Protein AF-0000000080580839 (afdb_homodimer)

pLDDT: mean 80.83, std 25.52, range [24.75, 98.94]

Nearest PDB structures (foldseek):
  3uiw-assembly1_A  TM=9.219E-01  e=1.047E-11  Danio rerio
  2e7p-assembly5_D  TM=9.524E-01  e=1.414E-10  Populus tremula x Populus tremuloides
  3h8q-assembly2_B  TM=9.096E-01  e=5.703E-11  Homo sapiens
  2fls-assembly1_A  TM=9.792E-01  e=3.301E-10  Homo sapiens
  2ht9-assembly1_B  TM=9.799E-01  e=4.205E-10  Homo sapiens

Organism: Ricinus communis (NCBI:txid3988)

Solvent-accessible surface area (backbone atoms only — not comparable to full-atom values): 16690 Å² total; per-residue (Å²): 132,88,71,78,80,76,81,81,80,76,80,75,77,75,74,76,75,74,77,74,75,72,73,74,73,71,74,74,71,78,68,75,79,50,65,69,60,27,37,49,49,52,53,48,52,35,69,71,34,60,34,30,33,41,30,38,88,81,38,68,52,26,51,51,42,54,47,56,35,51,75,68,73,46,82,62,49,70,43,51,29,78,79,40,95,55,19,68,48,37,45,53,34,46,20,71,72,72,72,48,79,69,67,20,39,32,29,48,71,62,39,77,63,35,39,30,69,44,44,51,51,31,49,75,72,43,52,43,35,54,75,70,68,62,61,61,69,74,81,103,139,77,90,71,82,74,87,80,78,83,79,78,81,77,78,76,78,76,78,76,77,75,74,76,74,71,74,70,72,77,70,75,80,51,65,68,60,27,37,49,48,52,52,48,51,35,69,71,35,60,34,30,32,40,31,40,88,81,40,66,51,26,52,53,41,52,46,54,36,51,75,67,74,46,84,63,48,71,44,47,31,77,79,40,94,58,20,67,52,36,46,53,32,46,20,69,72,72,73,48,79,68,67,20,41,31,30,48,71,62,40,78,63,35,37,31,70,45,44,50,50,30,51,74,73,42,51,43,36,52,75,70,68,63,61,63,68,72,81,104

InterPro domains:
  IPR002109 Glutaredoxin [PF00462] (51-113)
  IPR011767 Glutaredoxin active site [PS00195] (53-68)
  IPR011899 Glutaredoxin, eukaryotic/virial [TIGR02180] (51-131)
  IPR014025 Glutaredoxin subgroup [PR00160] (51-69)
  IPR014025 Glutaredoxin subgroup [PR00160] (96-109)
  IPR014025 Glutaredoxin subgroup [PR00160] (110-123)
  IPR036249 Thioredoxin-like superfamily [SSF52833] (41-133)

Foldseek 3Di:
DDDPDDDDPDPPPPPPPPPPPPPPPPPPPPPPPLAPVLLVVLQCLQQVWQKEKEAAPPDVLQVLLCVLCVVVVHDYHYDHLVPDPCSVSNLVSVCVVPVDSDDTWMHGNSHTQGTSVSSVVCSVVCVVCVSVVNPPPVVD/DDDDDDDDDDDPPPPPPPPPPPPPPPPPPPPPPLAPVLLVVLQCLLQVWQKEKEAAPPDVLQVLLCVLCVVVVHDYHYDHLVPDPCSVNNLVSVCVVPVDSDDTWMHGNSDTQGTSVSSVVCSVVCVVCVSVVNPPPVVD

Radius of gyration: 36.59 Å; Cα contacts (8 Å, |Δi|>4): 317; chains: 2; bounding box: 131×63×87 Å

Sequence (280 aa):
MYSMAMGRIRASSILVAAATITVIATSLSWASAATGSDSAFVKKTISSHKIVIFSKSYCPYCKRAKAVFKQLNQIPHVVELDERDDGQNIQDALSKIVGRRTVPQVFIDGKHIGGSDDTVEAYESGELADLLGIAGKDDLMYSMAMGRIRASSILVAAATITVIATSLSWASAATGSDSAFVKKTISSHKIVIFSKSYCPYCKRAKAVFKQLNQIPHVVELDERDDGQNIQDALSKIVGRRTVPQVFIDGKHIGGSDDTVEAYESGELADLLGIAGKDDL

Secondary structure (DSSP, 8-state):
----------------------------------HHHHHHHHHHHHHH-SEEEEE-TT-HHHHHHHHHHHHTT---EEEEGGGSTTHHHHHHHHHHHHS---S-EEEETTEEEESHHHHHHHHHHTHHHHHHT-SGGGT-/----------------------------------HHHHHHHHHHHHHH-SEEEEE-TT-HHHHHHHHHHHHTT---EEEEGGGSTTHHHHHHHHHHHHS---S-EEEETTEEEESHHHHHHHHHHTHHHHHHT-SGGGT-

Structure (mmCIF, N/CA/C/O backbone):
data_AF-0000000080580839-model_v1
#
loop_
_entity.id
_entity.type
_entity.pdbx_description
1 polymer 'Glutaredoxin-1, grx1, putative'
#
loop_
_atom_site.group_PDB
_atom_site.id
_atom_site.type_symbol
_atom_site.label_atom_id
_atom_site.label_alt_id
_atom_site.label_comp_id
_atom_site.label_asym_id
_atom_site.label_entity_id
_atom_site.label_seq_id
_atom_site.pdbx_PDB_ins_code
_atom_site.Cartn_x
_atom_site.Cartn_y
_atom_site.Cartn_z
_atom_site.occupancy
_atom_site.B_iso_or_equiv
_atom_site.auth_seq_id
_atom_site.auth_comp_id
_atom_site.auth_asym_id
_atom_site.auth_atom_id
_atom_site.pdbx_PDB_model_num
ATOM 1 N N . MET A 1 1 ? 103.875 -8.5 25.719 1 26.48 1 MET A N 1
ATOM 2 C CA . MET A 1 1 ? 102.562 -8.984 25.484 1 26.48 1 MET A CA 1
ATOM 3 C C . MET A 1 1 ? 101.688 -7.883 24.906 1 26.48 1 MET A C 1
ATOM 5 O O . MET A 1 1 ? 102.062 -6.715 24.875 1 26.48 1 MET A O 1
ATOM 9 N N . TYR A 1 2 ? 100.438 -7.828 25.438 1 24.75 2 TYR A N 1
ATOM 10 C CA . TYR A 1 2 ? 99.188 -7.68 24.703 1 24.75 2 TYR A CA 1
ATOM 11 C C . TYR A 1 2 ? 99.062 -6.281 24.109 1 24.75 2 TYR A C 1
ATOM 13 O O . TYR A 1 2 ? 99.812 -5.367 24.516 1 24.75 2 TYR A O 1
ATOM 21 N N . SER A 1 3 ? 97.938 -5.777 24.06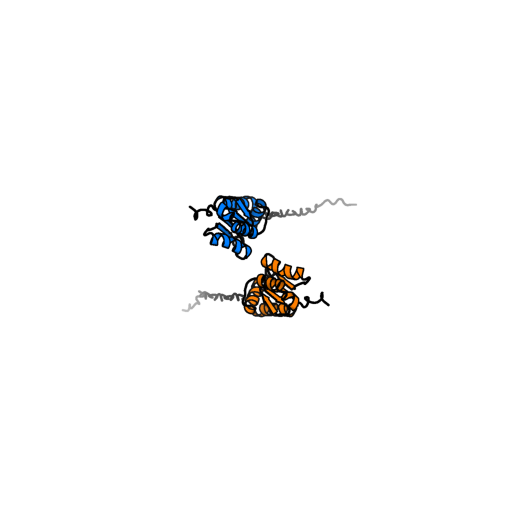2 1 30.27 3 SER A N 1
ATOM 22 C CA . SER A 1 3 ? 96.625 -5.812 23.453 1 30.27 3 SER A CA 1
ATOM 23 C C . SER A 1 3 ? 96.062 -4.414 23.328 1 30.27 3 SER A C 1
ATOM 25 O O . SER A 1 3 ? 94.875 -4.258 22.969 1 30.27 3 SER A O 1
ATOM 27 N N . MET A 1 4 ? 96.75 -3.34 23.75 1 27.97 4 MET A N 1
ATOM 28 C CA . MET A 1 4 ? 95.75 -2.307 24.062 1 27.97 4 MET A CA 1
ATOM 29 C C . MET A 1 4 ? 95.25 -1.629 22.797 1 27.97 4 MET A C 1
ATOM 31 O O . MET A 1 4 ? 94.75 -0.497 22.859 1 27.97 4 MET A O 1
ATOM 35 N N . ALA A 1 5 ? 95.438 -2.383 21.578 1 36.19 5 ALA A N 1
ATOM 36 C CA . ALA A 1 5 ? 95.25 -1.442 20.469 1 36.19 5 ALA A CA 1
ATOM 37 C C . ALA A 1 5 ? 93.875 -0.821 20.484 1 36.19 5 ALA A C 1
ATOM 39 O O . ALA A 1 5 ? 92.875 -1.49 20.812 1 36.19 5 ALA A O 1
ATOM 40 N N . MET A 1 6 ? 93.75 0.509 20.359 1 31 6 MET A N 1
ATOM 41 C CA . MET A 1 6 ? 92.812 1.596 20.578 1 31 6 MET A CA 1
ATOM 42 C C . MET A 1 6 ? 91.562 1.398 19.734 1 31 6 MET A C 1
ATOM 44 O O . MET A 1 6 ? 90.438 1.567 20.219 1 31 6 MET A O 1
ATOM 48 N N . GLY A 1 7 ? 91.688 1.146 18.312 1 27.67 7 GLY A N 1
ATOM 49 C CA . GLY A 1 7 ? 91.25 2.332 17.594 1 27.67 7 GLY A CA 1
ATOM 50 C C . GLY A 1 7 ? 89.75 2.482 17.578 1 27.67 7 GLY A C 1
ATOM 51 O O . GLY A 1 7 ? 89.188 3.416 18.188 1 27.67 7 GLY A O 1
ATOM 52 N N . ARG A 1 8 ? 89.125 2.471 16.266 1 35.88 8 ARG A N 1
ATOM 53 C CA . ARG A 1 8 ? 88.25 3.332 15.523 1 35.88 8 ARG A CA 1
ATOM 54 C C . ARG A 1 8 ? 86.812 2.906 15.742 1 35.88 8 ARG A C 1
ATOM 56 O O . ARG A 1 8 ? 86.438 1.747 15.516 1 35.88 8 ARG A O 1
ATOM 63 N N . ILE A 1 9 ? 86.188 3.42 16.781 1 32.62 9 ILE A N 1
ATOM 64 C CA . ILE A 1 9 ? 84.75 3.305 17.078 1 32.62 9 ILE A CA 1
ATOM 65 C C . ILE A 1 9 ? 83.938 3.465 15.805 1 32.62 9 ILE A C 1
ATOM 67 O O . ILE A 1 9 ? 84.188 4.383 15.016 1 32.62 9 ILE A O 1
ATOM 71 N N . ARG A 1 10 ? 83.375 2.271 15.312 1 35.41 10 ARG A N 1
ATOM 72 C CA . ARG A 1 10 ? 82.312 2.049 14.328 1 35.41 10 ARG A CA 1
ATOM 73 C C . ARG A 1 10 ? 81.125 2.973 14.586 1 35.41 10 ARG A C 1
ATOM 75 O O . ARG A 1 10 ? 80.625 3.031 15.703 1 35.41 10 ARG A O 1
ATOM 82 N N . ALA A 1 11 ? 81.062 4.102 13.797 1 38.25 11 ALA A N 1
ATOM 83 C CA . ALA A 1 11 ? 80 5.031 13.641 1 38.25 11 ALA A CA 1
ATOM 84 C C . ALA A 1 11 ? 78.625 4.281 13.484 1 38.25 11 ALA A C 1
ATOM 86 O O . ALA A 1 11 ? 78.562 3.379 12.648 1 38.25 11 ALA A O 1
ATOM 87 N N . SER A 1 12 ? 78.062 3.883 14.734 1 38.84 12 SER A N 1
ATOM 88 C CA . SER A 1 12 ? 76.688 3.391 14.852 1 38.84 12 SER A CA 1
ATOM 89 C C . SER A 1 12 ? 75.75 4.176 13.961 1 38.84 12 SER A C 1
ATOM 91 O O . SER A 1 12 ? 75.75 5.41 13.945 1 38.84 12 SER A O 1
ATOM 93 N N . SER A 1 13 ? 75.438 3.641 12.688 1 39.31 13 SER A N 1
ATOM 94 C CA . SER A 1 13 ? 74.438 4.07 11.758 1 39.31 13 SER A CA 1
ATOM 95 C C . SER A 1 13 ? 73.125 4.355 12.492 1 39.31 13 SER A C 1
ATOM 97 O O . SER A 1 13 ? 72.562 3.484 13.172 1 39.31 13 SER A O 1
ATOM 99 N N . ILE A 1 14 ? 73 5.578 13.102 1 44.06 14 ILE A N 1
ATOM 100 C CA . ILE A 1 14 ? 71.75 6.082 13.633 1 44.06 14 ILE A CA 1
ATOM 101 C C . ILE A 1 14 ? 70.625 5.961 12.578 1 44.06 14 ILE A C 1
ATOM 103 O O . ILE A 1 14 ? 70.75 6.539 11.5 1 44.06 14 ILE A O 1
ATOM 107 N N . LEU A 1 15 ? 70.188 4.723 12.297 1 39.06 15 LEU A N 1
ATOM 108 C CA . LEU A 1 15 ? 69 4.562 11.43 1 39.06 15 LEU A CA 1
ATOM 109 C C . LEU A 1 15 ? 67.875 5.469 11.875 1 39.06 15 LEU A C 1
ATOM 111 O O . LEU A 1 15 ? 67.5 5.43 13.039 1 39.06 15 LEU A O 1
ATOM 115 N N . VAL A 1 16 ? 67.812 6.73 11.344 1 38.94 16 VAL A N 1
ATOM 116 C CA . VAL A 1 16 ? 66.75 7.707 11.406 1 38.94 16 VAL A CA 1
ATOM 117 C C . VAL A 1 16 ? 65.438 7.027 11.094 1 38.94 16 VAL A C 1
ATOM 119 O O . VAL A 1 16 ? 65.188 6.539 9.977 1 38.94 16 VAL A O 1
ATOM 122 N N . ALA A 1 17 ? 64.938 6.195 12 1 40.72 17 ALA A N 1
ATOM 123 C CA . ALA A 1 17 ? 63.562 5.723 11.828 1 40.72 17 ALA A CA 1
ATOM 124 C C . ALA A 1 17 ? 62.594 6.883 11.523 1 40.72 17 ALA A C 1
ATOM 126 O O . ALA A 1 17 ? 62.562 7.859 12.273 1 40.72 17 ALA A O 1
ATOM 127 N N . ALA A 1 18 ? 62.469 7.27 10.203 1 39.66 18 ALA A N 1
ATOM 128 C CA . ALA A 1 18 ? 61.469 8.219 9.734 1 39.66 18 ALA A CA 1
ATOM 129 C C . ALA A 1 18 ? 60.094 7.895 10.328 1 39.66 18 ALA A C 1
ATOM 131 O O . ALA A 1 18 ? 59.594 6.766 10.211 1 39.66 18 ALA A O 1
ATOM 132 N N . ALA A 1 19 ? 59.781 8.469 11.445 1 44.31 19 ALA A N 1
ATOM 133 C CA . ALA A 1 19 ? 58.438 8.453 12.039 1 44.31 19 ALA A CA 1
ATOM 134 C C . ALA A 1 19 ? 57.375 8.781 10.992 1 44.31 19 ALA A C 1
ATOM 136 O O . ALA A 1 19 ? 57.375 9.867 10.406 1 44.31 19 ALA A O 1
ATOM 137 N N . THR A 1 20 ? 57.062 7.805 10.047 1 48.06 20 THR A N 1
ATOM 138 C CA . THR A 1 20 ? 55.906 8.008 9.195 1 48.06 20 THR A CA 1
ATOM 139 C C . THR A 1 20 ? 54.719 8.453 10.023 1 48.06 20 THR A C 1
ATOM 141 O O . THR A 1 20 ? 54.344 7.797 11 1 48.06 20 THR A O 1
ATOM 144 N N . ILE A 1 21 ? 54.5 9.75 10.242 1 46.59 21 ILE A N 1
ATOM 145 C CA . ILE A 1 21 ? 53.281 10.312 10.773 1 46.59 21 ILE A CA 1
ATOM 146 C C . ILE A 1 21 ? 52.094 9.812 9.961 1 46.59 21 ILE A C 1
ATOM 148 O O . ILE A 1 21 ? 51.969 10.086 8.766 1 46.59 21 ILE A O 1
ATOM 152 N N . THR A 1 22 ? 51.719 8.531 10.102 1 48.97 22 THR A N 1
ATOM 153 C CA . THR A 1 22 ? 50.438 8.102 9.547 1 48.97 22 THR A CA 1
ATOM 154 C C . THR A 1 22 ? 49.344 9.094 9.906 1 48.97 22 THR A C 1
ATOM 156 O O . THR A 1 22 ? 49.062 9.328 11.086 1 48.97 22 THR A O 1
ATOM 159 N N . VAL A 1 23 ? 49.188 10.234 9.164 1 49.47 23 VAL A N 1
ATOM 160 C CA . VAL A 1 23 ? 48 11.062 9.242 1 49.47 23 VAL A CA 1
ATOM 161 C C . VAL A 1 23 ? 46.75 10.172 9.219 1 49.47 23 VAL A C 1
ATOM 163 O O . VAL A 1 23 ? 46.531 9.43 8.266 1 49.47 23 VAL A O 1
ATOM 166 N N . ILE A 1 24 ? 46.438 9.586 10.359 1 51.66 24 ILE A N 1
ATOM 167 C CA . ILE A 1 24 ? 45.094 9.016 10.492 1 51.66 24 ILE A CA 1
ATOM 168 C C . ILE A 1 24 ? 44.062 10 9.969 1 51.66 24 ILE A C 1
ATOM 170 O O . ILE A 1 24 ? 43.875 11.07 10.539 1 51.66 24 ILE A O 1
ATOM 174 N N . ALA A 1 25 ? 44 10.211 8.617 1 46.66 25 ALA A N 1
ATOM 175 C CA . ALA A 1 25 ? 42.812 10.891 8.102 1 46.66 25 ALA A CA 1
ATOM 176 C C . ALA A 1 25 ? 41.531 10.336 8.75 1 46.66 25 ALA A C 1
ATOM 178 O O . ALA A 1 25 ? 41.25 9.148 8.633 1 46.66 25 ALA A O 1
ATOM 179 N N . THR A 1 26 ? 41.188 10.789 9.992 1 50.94 26 THR A N 1
ATOM 180 C CA . THR A 1 26 ? 39.844 10.609 10.516 1 50.94 26 THR A CA 1
ATOM 181 C C . THR A 1 26 ? 38.812 10.82 9.422 1 50.94 26 THR A C 1
ATOM 183 O O . THR A 1 26 ? 38.812 11.859 8.758 1 50.94 26 THR A O 1
ATOM 186 N N . SER A 1 27 ? 38.625 9.867 8.594 1 48.19 27 SER A N 1
ATOM 187 C CA . SER A 1 27 ? 37.375 9.93 7.824 1 48.19 27 SER A CA 1
ATOM 188 C C . SER A 1 27 ? 36.219 10.406 8.688 1 48.19 27 SER A C 1
ATOM 190 O O . SER A 1 27 ? 35.812 9.719 9.633 1 48.19 27 SER A O 1
ATOM 192 N N . LEU A 1 28 ? 36.156 11.695 8.961 1 48.12 28 LEU A N 1
ATOM 193 C CA . LEU A 1 28 ? 34.906 12.242 9.477 1 48.12 28 LEU A CA 1
ATOM 194 C C . LEU A 1 28 ? 33.719 11.703 8.688 1 48.12 28 LEU A C 1
ATOM 196 O O . LEU A 1 28 ? 33.625 11.93 7.484 1 48.12 28 LEU A O 1
ATOM 200 N N . SER A 1 29 ? 33.281 10.539 8.961 1 46.5 29 SER A N 1
ATOM 201 C CA . SER A 1 29 ? 31.953 10.18 8.516 1 46.5 29 SER A CA 1
ATOM 202 C C . SER A 1 29 ? 30.969 11.312 8.766 1 46.5 29 SER A C 1
ATOM 204 O O . SER A 1 29 ? 30.766 11.727 9.914 1 46.5 29 SER A O 1
ATOM 206 N N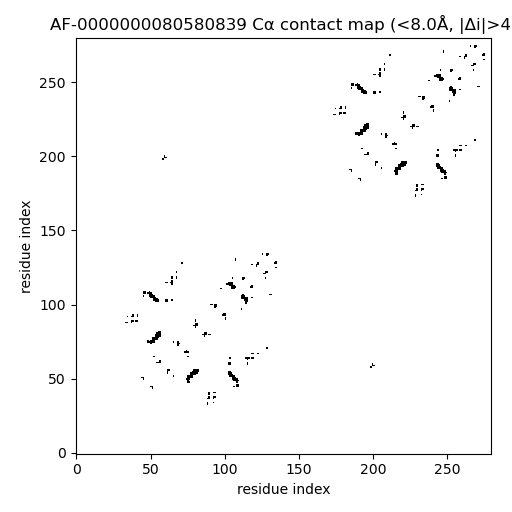 . TRP A 1 30 ? 30.781 12.297 7.883 1 46.34 30 TRP A N 1
ATOM 207 C CA . TRP A 1 30 ? 29.625 13.172 7.906 1 46.34 30 TRP A CA 1
ATOM 208 C C . TRP A 1 30 ? 28.359 12.383 8.227 1 46.34 30 TRP A C 1
ATOM 210 O O . TRP A 1 30 ? 27.844 11.641 7.387 1 46.34 30 TRP A O 1
ATOM 220 N N . ALA A 1 31 ? 28.281 11.82 9.352 1 41.16 31 ALA A N 1
ATOM 221 C CA . ALA A 1 31 ? 26.922 11.453 9.742 1 41.16 31 ALA A CA 1
ATOM 222 C C . ALA A 1 31 ? 25.953 12.609 9.523 1 41.16 31 ALA A C 1
ATOM 224 O O . ALA A 1 31 ? 26.172 13.719 10.016 1 41.16 31 ALA A O 1
ATOM 225 N N . SER A 1 32 ? 25.328 12.812 8.336 1 43.59 32 SER A N 1
ATOM 226 C CA . SER A 1 32 ? 24.266 13.773 8.039 1 43.59 32 SER A CA 1
ATOM 227 C C . SER A 1 32 ? 23.406 14.031 9.266 1 43.59 32 SER A C 1
ATOM 229 O O . SER A 1 32 ? 22.828 13.094 9.836 1 43.59 32 SER A O 1
ATOM 231 N N . ALA A 1 33 ? 23.719 14.859 10.094 1 42.94 33 ALA A N 1
ATOM 232 C CA . ALA A 1 33 ? 22.844 15.453 11.094 1 42.94 33 ALA A CA 1
ATOM 233 C C . ALA A 1 33 ? 21.453 15.727 10.516 1 42.94 33 ALA A C 1
ATOM 235 O O . ALA A 1 33 ? 21.25 16.734 9.836 1 42.94 33 ALA A O 1
ATOM 236 N N . ALA A 1 34 ? 20.797 14.875 9.797 1 48.69 34 ALA A N 1
ATOM 237 C CA . ALA A 1 34 ? 19.422 14.891 9.328 1 48.69 34 ALA A CA 1
ATOM 238 C C . ALA A 1 34 ? 18.484 15.391 10.414 1 48.69 34 ALA A C 1
ATOM 240 O O . ALA A 1 34 ? 17.281 15.555 10.18 1 48.69 34 ALA A O 1
ATOM 241 N N . THR A 1 35 ? 18.75 15.32 11.789 1 61.16 35 THR A N 1
ATOM 242 C CA . THR A 1 35 ? 17.797 15.148 12.883 1 61.16 35 THR A CA 1
ATOM 243 C C . THR A 1 35 ? 17 16.422 13.109 1 61.16 35 THR A C 1
ATOM 245 O O . THR A 1 35 ? 15.773 16.391 13.203 1 61.16 35 THR A O 1
ATOM 248 N N . GLY A 1 36 ? 17.641 17.516 13.266 1 67.38 36 GLY A N 1
ATOM 249 C CA . GLY A 1 36 ? 16.922 18.719 13.625 1 67.38 36 GLY A CA 1
ATOM 250 C C . GLY A 1 36 ? 16.219 19.375 12.445 1 67.38 36 GLY A C 1
ATOM 251 O O . GLY A 1 36 ? 15.086 19.828 12.578 1 67.38 36 GLY A O 1
ATOM 252 N N . SER A 1 37 ? 16.719 19.234 11.258 1 89.25 37 SER A N 1
ATOM 253 C CA . SER A 1 37 ? 16.188 19.891 10.07 1 89.25 37 SER A CA 1
ATOM 254 C C . SER A 1 37 ? 14.969 19.141 9.531 1 89.25 37 SER A C 1
ATOM 256 O O . SER A 1 37 ? 14 19.766 9.078 1 89.25 37 SER A O 1
ATOM 258 N N . ASP A 1 38 ? 14.93 17.859 9.68 1 94.25 38 ASP A N 1
ATOM 259 C CA . ASP A 1 38 ? 13.797 17.094 9.18 1 94.25 38 ASP A CA 1
ATOM 260 C C . ASP A 1 38 ? 12.562 17.297 10.062 1 94.25 38 ASP A C 1
ATOM 262 O O . ASP A 1 38 ? 11.453 17.453 9.555 1 94.25 38 ASP A O 1
ATOM 266 N N . SER A 1 39 ? 12.906 17.312 11.344 1 96.06 39 SER A N 1
ATOM 267 C CA . SER A 1 39 ? 11.812 17.594 12.266 1 96.06 39 SER A CA 1
ATOM 268 C C . SER A 1 39 ? 11.242 18.984 12.047 1 96.06 39 SER A C 1
ATOM 270 O O . SER A 1 39 ? 10.023 19.188 12.086 1 96.06 39 SER A O 1
ATOM 272 N N . ALA A 1 40 ? 12.102 19.938 11.828 1 96.94 40 ALA A N 1
ATOM 273 C CA . ALA A 1 40 ? 11.656 21.312 11.539 1 96.94 40 ALA A CA 1
ATOM 274 C C . ALA A 1 40 ? 10.82 21.359 10.266 1 96.94 40 ALA A C 1
ATOM 276 O O . ALA A 1 40 ? 9.805 22.047 10.211 1 96.94 40 ALA A O 1
ATOM 277 N N . PHE A 1 41 ? 11.289 20.594 9.25 1 98.25 41 PHE A N 1
ATOM 278 C CA . PHE A 1 41 ? 10.523 20.531 8.008 1 98.25 41 PHE A CA 1
ATOM 279 C C . PHE A 1 41 ? 9.125 19.984 8.258 1 98.25 41 PHE A C 1
ATOM 281 O O . PHE A 1 41 ? 8.133 20.562 7.793 1 98.25 41 PHE A O 1
ATOM 288 N N . VAL A 1 42 ? 9.008 18.906 8.984 1 98.56 42 VAL A N 1
ATOM 289 C CA . VAL A 1 42 ? 7.719 18.281 9.266 1 98.56 42 VAL A CA 1
ATOM 290 C C . VAL A 1 42 ? 6.809 19.266 9.992 1 98.56 42 VAL A C 1
ATOM 292 O O . VAL A 1 42 ? 5.672 19.5 9.578 1 98.56 42 VAL A O 1
ATOM 295 N N . LYS A 1 43 ? 7.289 19.859 11.039 1 98.31 43 LYS A N 1
ATOM 296 C CA . LYS A 1 43 ? 6.5 20.781 11.844 1 98.31 43 LYS A CA 1
ATOM 297 C C . LYS A 1 43 ? 6.078 22 11.023 1 98.31 43 LYS A C 1
ATOM 299 O O . LYS A 1 43 ? 4.93 22.438 11.094 1 98.31 43 LYS A O 1
ATOM 304 N N . LYS A 1 44 ? 6.98 22.547 10.297 1 98.5 44 LYS A N 1
ATOM 305 C CA . LYS A 1 44 ? 6.672 23.688 9.445 1 98.5 44 LYS A CA 1
ATOM 306 C C . LYS A 1 44 ? 5.613 23.344 8.406 1 98.5 44 LYS A C 1
ATOM 308 O O . LYS A 1 44 ? 4.695 24.125 8.156 1 98.5 44 LYS A O 1
ATOM 313 N N . THR A 1 45 ? 5.793 22.172 7.762 1 98.69 45 THR A N 1
ATOM 314 C CA . THR A 1 45 ? 4.836 21.734 6.746 1 98.69 45 THR A CA 1
ATOM 315 C C . THR A 1 45 ? 3.436 21.625 7.336 1 98.69 45 THR A C 1
ATOM 317 O O . THR A 1 45 ? 2.465 22.109 6.75 1 98.69 45 THR A O 1
ATOM 320 N N . ILE A 1 46 ? 3.387 21.047 8.492 1 98.56 46 ILE A N 1
ATOM 321 C CA . ILE A 1 46 ? 2.107 20.828 9.156 1 98.56 46 ILE A CA 1
ATOM 322 C C . ILE A 1 46 ? 1.47 22.172 9.516 1 98.56 46 ILE A C 1
ATOM 324 O O . ILE A 1 46 ? 0.258 22.344 9.367 1 98.56 46 ILE A O 1
ATOM 328 N N . SER A 1 47 ? 2.256 23.094 9.891 1 98.25 47 SER A N 1
ATOM 329 C CA . SER A 1 47 ? 1.73 24.375 10.344 1 98.25 47 SER A CA 1
ATOM 330 C C . SER A 1 47 ? 1.448 25.297 9.164 1 98.25 47 SER A C 1
ATOM 332 O O . SER A 1 47 ? 0.658 26.234 9.281 1 98.25 47 SER A O 1
ATOM 334 N N . SER A 1 48 ? 1.998 25.031 8.078 1 98.56 48 SER A N 1
ATOM 335 C CA . SER A 1 48 ? 1.942 25.984 6.969 1 98.56 48 SER A CA 1
ATOM 336 C C . SER A 1 48 ? 0.787 25.656 6.027 1 98.56 48 SER A C 1
ATOM 338 O O . SER A 1 48 ? 0.464 26.453 5.141 1 98.56 48 SER A O 1
ATOM 340 N N . HIS A 1 49 ? 0.163 24.516 6.152 1 98.69 49 HIS A N 1
ATOM 341 C CA . HIS A 1 49 ? -0.9 24.109 5.242 1 98.69 49 HIS A CA 1
ATOM 342 C C . HIS A 1 49 ? -2.111 23.578 6.012 1 98.69 49 HIS A C 1
ATOM 344 O O . HIS A 1 49 ? -1.961 22.953 7.055 1 98.69 49 HIS A O 1
ATOM 350 N N . LYS A 1 50 ? -3.244 23.844 5.5 1 98.19 50 LYS A N 1
ATOM 351 C CA . LYS A 1 50 ? -4.492 23.422 6.133 1 98.19 50 LYS A CA 1
ATOM 352 C C . LYS A 1 50 ? -4.609 21.906 6.168 1 98.19 50 LYS A C 1
ATOM 354 O O . LYS A 1 50 ? -4.984 21.328 7.191 1 98.19 50 LYS A O 1
ATOM 359 N N . ILE A 1 51 ? -4.387 21.266 5.051 1 98.81 51 ILE A N 1
ATOM 360 C CA . ILE A 1 51 ? -4.406 19.812 4.93 1 98.81 51 ILE A CA 1
ATOM 361 C C . ILE A 1 51 ? -3.039 19.312 4.461 1 98.81 51 ILE A C 1
ATOM 363 O O . ILE A 1 51 ? -2.521 19.781 3.439 1 98.81 51 ILE A O 1
ATOM 367 N N . VAL A 1 52 ? -2.396 18.406 5.242 1 98.94 52 VAL A N 1
ATOM 368 C CA . VAL A 1 52 ? -1.113 17.828 4.867 1 98.94 52 VAL A CA 1
ATOM 369 C C . VAL A 1 52 ? -1.226 16.297 4.855 1 98.94 52 VAL A C 1
ATOM 371 O O . VAL A 1 52 ? -1.802 15.711 5.77 1 98.94 52 VAL A O 1
ATOM 374 N N . ILE A 1 53 ? -0.724 15.688 3.836 1 98.94 53 ILE A N 1
ATOM 375 C CA . ILE A 1 53 ? -0.611 14.234 3.777 1 98.94 53 ILE A CA 1
ATOM 376 C C . ILE A 1 53 ? 0.839 13.844 3.512 1 98.94 53 ILE A C 1
ATOM 378 O O . ILE A 1 53 ? 1.395 14.164 2.459 1 98.94 53 ILE A O 1
ATOM 382 N N . PHE A 1 54 ? 1.457 13.195 4.461 1 98.94 54 PHE A N 1
ATOM 383 C CA . PHE A 1 54 ? 2.691 12.477 4.16 1 98.94 54 PHE A CA 1
ATOM 384 C C . PHE A 1 54 ? 2.391 11.125 3.527 1 98.94 54 PHE A C 1
ATOM 386 O O . PHE A 1 54 ? 1.638 10.328 4.09 1 98.94 54 PHE A O 1
ATOM 393 N N . SER A 1 55 ? 2.99 10.922 2.422 1 98.75 55 SER A N 1
ATOM 394 C CA . SER A 1 55 ? 2.551 9.859 1.527 1 98.75 55 SER A CA 1
ATOM 395 C C . SER A 1 55 ? 3.736 9.195 0.834 1 98.75 55 SER A C 1
ATOM 397 O O . SER A 1 55 ? 4.887 9.555 1.082 1 98.75 55 SER A O 1
ATOM 399 N N . LYS A 1 56 ? 3.4 8.125 0.148 1 96.44 56 LYS A N 1
ATOM 400 C CA . LYS A 1 56 ? 4.242 7.547 -0.895 1 96.44 56 LYS A CA 1
ATOM 401 C C . LYS A 1 56 ? 3.447 7.324 -2.18 1 96.44 56 LYS A C 1
ATOM 403 O O . LYS A 1 56 ? 2.279 6.938 -2.135 1 96.44 56 LYS A O 1
ATOM 408 N N . SER A 1 57 ? 4.148 7.508 -3.281 1 95.25 57 SER A N 1
ATOM 409 C CA . SER A 1 57 ? 3.441 7.621 -4.551 1 95.25 57 SER A CA 1
ATOM 410 C C . SER A 1 57 ? 2.842 6.285 -4.973 1 95.25 57 SER A C 1
ATOM 412 O O . SER A 1 57 ? 1.833 6.246 -5.68 1 95.25 57 SER A O 1
ATOM 414 N N . TYR A 1 58 ? 3.373 5.277 -4.457 1 88.38 58 TYR A N 1
ATOM 415 C CA . TYR A 1 58 ? 2.982 3.967 -4.961 1 88.38 58 TYR A CA 1
ATOM 416 C C . TYR A 1 58 ? 1.958 3.312 -4.039 1 88.38 58 TYR A C 1
ATOM 418 O O . TYR A 1 58 ? 1.436 2.238 -4.344 1 88.38 58 TYR A O 1
ATOM 426 N N . CYS A 1 59 ? 1.681 3.836 -3.01 1 94.75 59 CYS A N 1
ATOM 427 C CA . CYS A 1 59 ? 0.986 3.143 -1.932 1 94.75 59 CYS A CA 1
ATOM 428 C C . CYS A 1 59 ? -0.525 3.266 -2.09 1 94.75 59 CYS A C 1
ATOM 430 O O . CYS A 1 59 ? -1.065 4.371 -2.084 1 94.75 59 CYS A O 1
ATOM 432 N N . PRO A 1 60 ? -1.209 2.16 -2.115 1 93.81 60 PRO A N 1
ATOM 433 C CA . PRO A 1 60 ? -2.656 2.219 -2.326 1 93.81 60 PRO A CA 1
ATOM 434 C C . PRO A 1 60 ? -3.4 2.852 -1.153 1 93.81 60 PRO A C 1
ATOM 436 O O . PRO A 1 60 ? -4.418 3.52 -1.352 1 93.81 60 PRO A O 1
ATOM 439 N N . TYR A 1 61 ? -2.934 2.652 -0.005 1 96.75 61 TYR A N 1
ATOM 440 C CA . TYR A 1 61 ? -3.543 3.297 1.153 1 96.75 61 TYR A CA 1
ATOM 441 C C . TYR A 1 61 ? -3.412 4.812 1.065 1 96.75 61 TYR A C 1
ATOM 443 O O . TYR A 1 61 ? -4.316 5.547 1.475 1 96.75 61 TYR A O 1
ATOM 451 N N . CYS A 1 62 ? -2.291 5.246 0.604 1 98.38 62 CYS A N 1
ATOM 452 C CA . CYS A 1 62 ? -2.096 6.676 0.378 1 98.38 62 CYS A CA 1
ATOM 453 C C . CYS A 1 62 ? -3.082 7.203 -0.657 1 98.38 62 CYS A C 1
ATOM 455 O O . CYS A 1 62 ? -3.664 8.273 -0.477 1 98.38 62 CYS A O 1
ATOM 457 N N . LYS A 1 63 ? -3.271 6.484 -1.701 1 97.25 63 LYS A N 1
ATOM 458 C CA . LYS A 1 63 ? -4.254 6.883 -2.707 1 97.25 63 LYS A CA 1
ATOM 459 C C . LYS A 1 63 ? -5.652 6.977 -2.105 1 97.25 63 LYS A C 1
ATOM 461 O O . LYS A 1 63 ? -6.406 7.902 -2.42 1 97.25 63 LYS A O 1
ATOM 466 N N . ARG A 1 64 ? -5.906 6.086 -1.321 1 97 64 ARG A N 1
ATOM 467 C CA . ARG A 1 64 ? -7.207 6.059 -0.665 1 97 64 ARG A CA 1
ATOM 468 C C . ARG A 1 64 ? -7.406 7.301 0.202 1 97 64 ARG A C 1
ATOM 470 O O . ARG A 1 64 ? -8.461 7.938 0.147 1 97 64 ARG A O 1
ATOM 477 N N . ALA A 1 65 ? -6.469 7.574 0.975 1 98.56 65 ALA A N 1
ATOM 478 C CA . ALA A 1 65 ? -6.555 8.766 1.812 1 98.56 65 ALA A CA 1
ATOM 479 C C . ALA A 1 65 ? -6.715 10.023 0.961 1 98.56 65 ALA A C 1
ATOM 481 O O . ALA A 1 65 ? -7.543 10.883 1.263 1 98.56 65 ALA A O 1
ATOM 482 N N . LYS A 1 66 ? -5.938 10.148 -0.035 1 98.75 66 LYS A N 1
ATOM 483 C CA . LYS A 1 66 ? -6.016 11.305 -0.926 1 98.75 66 LYS A CA 1
ATOM 484 C C . LYS A 1 66 ? -7.391 11.406 -1.579 1 98.75 66 LYS A C 1
ATOM 486 O O . LYS A 1 66 ? -7.922 12.5 -1.759 1 98.75 66 LYS A O 1
ATOM 491 N N . ALA A 1 67 ? -7.961 10.336 -1.929 1 98.56 67 ALA A N 1
ATOM 492 C CA . ALA A 1 67 ? -9.258 10.289 -2.604 1 98.56 67 ALA A CA 1
ATOM 493 C C . ALA A 1 67 ? -10.352 10.898 -1.729 1 98.56 67 ALA A C 1
ATOM 495 O O . ALA A 1 67 ? -11.297 11.508 -2.236 1 98.56 67 ALA A O 1
ATOM 496 N N . VAL A 1 68 ? -10.25 10.672 -0.494 1 98.25 68 VAL A N 1
ATOM 497 C CA . VAL A 1 68 ? -11.219 11.227 0.449 1 98.25 68 VAL A CA 1
ATOM 498 C C . VAL A 1 68 ? -11.289 12.742 0.284 1 98.25 68 VAL A C 1
ATOM 500 O O . VAL A 1 68 ? -12.375 13.312 0.223 1 98.25 68 VAL A O 1
ATOM 503 N N . PHE A 1 69 ? -10.203 13.383 0.2 1 98.44 69 PHE A N 1
ATOM 504 C CA . PHE A 1 69 ? -10.172 14.836 0.111 1 98.44 69 PHE A CA 1
ATOM 505 C C . PHE A 1 69 ? -10.609 15.305 -1.273 1 98.44 69 PHE A C 1
ATOM 507 O O . PHE A 1 69 ? -11.18 16.391 -1.419 1 98.44 69 PHE A O 1
ATOM 514 N N . LYS A 1 70 ? -10.336 14.508 -2.232 1 98.06 70 LYS A N 1
ATOM 515 C CA . LYS A 1 70 ? -10.867 14.797 -3.561 1 98.06 70 LYS A CA 1
ATOM 516 C C . LYS A 1 70 ? -12.391 14.805 -3.553 1 98.06 70 LYS A C 1
ATOM 518 O O . LYS A 1 70 ? -13.023 15.68 -4.145 1 98.06 70 LYS A O 1
ATOM 523 N N . GLN A 1 71 ? -12.984 13.906 -2.916 1 96.44 71 GLN A N 1
ATOM 524 C CA . GLN A 1 71 ? -14.438 13.82 -2.818 1 96.44 71 GLN A CA 1
ATOM 525 C C . GLN A 1 71 ? -15.016 15.039 -2.109 1 96.44 71 GLN A C 1
ATOM 527 O O . GLN A 1 71 ? -16.141 15.469 -2.412 1 96.44 71 GLN A O 1
ATOM 532 N N . LEU A 1 72 ? -14.297 15.5 -1.234 1 96.19 72 LEU A N 1
ATOM 533 C CA . LEU A 1 72 ? -14.734 16.656 -0.463 1 96.19 72 LEU A CA 1
ATOM 534 C C . LEU A 1 72 ? -14.352 17.953 -1.163 1 96.19 72 LEU A C 1
ATOM 536 O O . LEU A 1 72 ? -14.5 19.047 -0.598 1 96.19 72 LEU A O 1
ATOM 540 N N . ASN A 1 73 ? -13.758 17.797 -2.348 1 96.62 73 ASN A N 1
ATOM 541 C CA . ASN A 1 73 ? -13.312 18.953 -3.133 1 96.62 73 ASN A CA 1
ATOM 542 C C . ASN A 1 73 ? -12.289 19.781 -2.371 1 96.62 73 ASN A C 1
ATOM 544 O O . ASN A 1 73 ? -12.359 21.016 -2.383 1 96.62 73 ASN A O 1
ATOM 548 N N . GLN A 1 74 ? -11.445 19.109 -1.65 1 97.44 74 GLN A N 1
ATOM 549 C CA . GLN A 1 74 ? -10.32 19.734 -0.952 1 97.44 74 GLN A CA 1
ATOM 550 C C . GLN A 1 74 ? -8.992 19.312 -1.571 1 97.44 74 GLN A C 1
ATOM 552 O O . GLN A 1 74 ? -8.852 18.188 -2.061 1 97.44 74 GLN A O 1
ATOM 557 N N . ILE A 1 75 ? -8.023 20.266 -1.513 1 98 75 ILE A N 1
ATOM 558 C CA . ILE A 1 75 ? -6.707 19.984 -2.082 1 98 75 ILE A CA 1
ATOM 559 C C . ILE A 1 75 ? -5.664 19.922 -0.969 1 98 75 ILE A C 1
ATOM 561 O O . ILE A 1 75 ? -5.273 20.938 -0.417 1 98 75 ILE A O 1
ATOM 565 N N . PRO A 1 76 ? -5.152 18.781 -0.671 1 98.88 76 PRO A N 1
ATOM 566 C CA . PRO A 1 76 ? -4.113 18.672 0.354 1 98.88 76 PRO A CA 1
ATOM 567 C C . PRO A 1 76 ? -2.725 19.016 -0.175 1 98.88 76 PRO A C 1
ATOM 569 O O . PRO A 1 76 ? -2.479 18.938 -1.381 1 98.88 76 PRO A O 1
ATOM 572 N N . HIS A 1 77 ? -1.884 19.516 0.707 1 98.94 77 HIS A N 1
ATOM 573 C CA . HIS A 1 77 ? -0.448 19.484 0.451 1 98.94 77 HIS A CA 1
ATOM 574 C C . HIS A 1 77 ? 0.134 18.094 0.677 1 98.94 77 HIS A C 1
ATOM 576 O O . HIS A 1 77 ? 0.11 17.578 1.798 1 98.94 77 HIS A O 1
ATOM 582 N N . VAL A 1 78 ? 0.674 17.578 -0.346 1 98.94 78 VAL A N 1
ATOM 583 C CA . VAL A 1 78 ? 1.136 16.203 -0.274 1 98.94 78 VAL A CA 1
ATOM 584 C C . VAL A 1 78 ? 2.66 16.156 -0.326 1 98.94 78 VAL A C 1
ATOM 586 O O . VAL A 1 78 ? 3.275 16.797 -1.186 1 98.94 78 VAL A O 1
ATOM 589 N N . VAL A 1 79 ? 3.213 15.43 0.627 1 98.94 79 VAL A N 1
ATOM 590 C CA . VAL A 1 79 ? 4.648 15.172 0.614 1 98.94 79 VAL A CA 1
ATOM 591 C C . VAL A 1 79 ? 4.902 13.703 0.263 1 98.94 79 VAL A C 1
ATOM 593 O O . VAL A 1 79 ? 4.715 12.82 1.099 1 98.94 79 VAL A O 1
ATOM 596 N N . GLU A 1 80 ? 5.348 13.578 -0.973 1 98.69 80 GLU A N 1
ATOM 597 C CA . GLU A 1 80 ? 5.703 12.219 -1.381 1 98.69 80 GLU A CA 1
ATOM 598 C C . GLU A 1 80 ? 7.105 11.844 -0.904 1 98.69 80 GLU A C 1
ATOM 600 O O . GLU A 1 80 ? 8.102 12.211 -1.535 1 98.69 80 GLU A O 1
ATOM 605 N N . LEU A 1 81 ? 7.156 11 0.102 1 98.38 81 LEU A N 1
ATOM 606 C CA . LEU A 1 81 ? 8.422 10.711 0.764 1 98.38 81 LEU A CA 1
ATOM 607 C C . LEU A 1 81 ? 9.344 9.914 -0.151 1 98.38 81 LEU A C 1
ATOM 609 O O . LEU A 1 81 ? 10.562 10.086 -0.113 1 98.38 81 LEU A O 1
ATOM 613 N N . ASP A 1 82 ? 8.758 9.031 -0.964 1 95 82 ASP A N 1
ATOM 614 C CA . ASP A 1 82 ? 9.555 8.156 -1.82 1 95 82 ASP A CA 1
ATOM 615 C C . ASP A 1 82 ? 10.164 8.93 -2.984 1 95 82 ASP A C 1
ATOM 617 O O . ASP A 1 82 ? 11.07 8.43 -3.664 1 95 82 ASP A O 1
ATOM 621 N N . GLU A 1 83 ? 9.75 10.148 -3.17 1 97.5 83 GLU A N 1
ATOM 622 C CA . GLU A 1 83 ? 10.242 10.945 -4.289 1 97.5 83 GLU A CA 1
ATOM 623 C C . GLU A 1 83 ? 11.219 12.016 -3.814 1 97.5 83 GLU A C 1
ATOM 625 O O . GLU A 1 83 ? 11.594 12.914 -4.578 1 97.5 83 GLU A O 1
ATOM 630 N N . ARG A 1 84 ? 11.602 11.922 -2.648 1 96.75 84 ARG A N 1
ATOM 631 C CA . ARG A 1 84 ? 12.562 12.852 -2.07 1 96.75 84 ARG A CA 1
ATOM 632 C C . ARG A 1 84 ? 13.82 12.125 -1.599 1 96.75 84 ARG A C 1
ATOM 634 O O . ARG A 1 84 ? 13.734 11.023 -1.052 1 96.75 84 ARG A O 1
ATOM 641 N N . ASP A 1 85 ? 14.953 12.852 -1.688 1 96.38 85 ASP A N 1
ATOM 642 C CA . ASP A 1 85 ? 16.219 12.297 -1.21 1 96.38 85 ASP A CA 1
ATOM 643 C C . ASP A 1 85 ? 16.219 12.164 0.312 1 96.38 85 ASP A C 1
ATOM 645 O O . ASP A 1 85 ? 16.859 11.273 0.863 1 96.38 85 ASP A O 1
ATOM 649 N N . ASP A 1 86 ? 15.539 13.078 0.962 1 97.19 86 ASP A N 1
ATOM 650 C CA . ASP A 1 86 ? 15.508 13.07 2.422 1 97.19 86 ASP A CA 1
ATOM 651 C C . ASP A 1 86 ? 14.242 12.406 2.945 1 97.19 86 ASP A C 1
ATOM 653 O O . ASP A 1 86 ? 13.859 12.602 4.102 1 97.19 86 ASP A O 1
ATOM 657 N N . GLY A 1 87 ? 13.555 11.719 2.1 1 97.81 87 GLY A N 1
ATOM 658 C CA . GLY A 1 87 ? 12.281 11.102 2.441 1 97.81 87 GLY A CA 1
ATOM 659 C C . GLY A 1 87 ? 12.359 10.211 3.668 1 97.81 87 GLY A C 1
ATOM 660 O O . GLY A 1 87 ? 11.5 10.273 4.543 1 97.81 87 GLY A O 1
ATOM 661 N N . GLN A 1 88 ? 13.391 9.43 3.779 1 96.5 88 GLN A N 1
ATOM 662 C CA . GLN A 1 88 ? 13.555 8.523 4.914 1 96.5 88 GLN A CA 1
ATOM 663 C C . GLN A 1 88 ? 13.766 9.305 6.211 1 96.5 88 GLN A C 1
ATOM 665 O O . GLN A 1 88 ? 13.211 8.945 7.254 1 96.5 88 GLN A O 1
ATOM 670 N N . ASN A 1 89 ? 14.531 10.359 6.094 1 97.69 89 ASN A N 1
ATOM 671 C CA . ASN A 1 89 ? 14.75 11.203 7.262 1 97.69 89 ASN A CA 1
ATOM 672 C C . ASN A 1 89 ? 13.469 11.891 7.711 1 97.69 89 ASN A C 1
ATOM 674 O O . ASN A 1 89 ? 13.195 11.984 8.906 1 97.69 89 ASN A O 1
ATOM 678 N N . ILE A 1 90 ? 12.719 12.344 6.746 1 98.12 90 ILE A N 1
ATOM 679 C CA . ILE A 1 90 ? 11.438 12.977 7.062 1 98.12 90 ILE A CA 1
ATOM 680 C C . ILE A 1 90 ? 10.516 11.961 7.727 1 98.12 90 ILE A C 1
ATOM 682 O O . ILE A 1 90 ? 9.844 12.281 8.711 1 98.12 90 ILE A O 1
ATOM 686 N N . GLN A 1 91 ? 10.5 10.805 7.203 1 97.94 91 GLN A 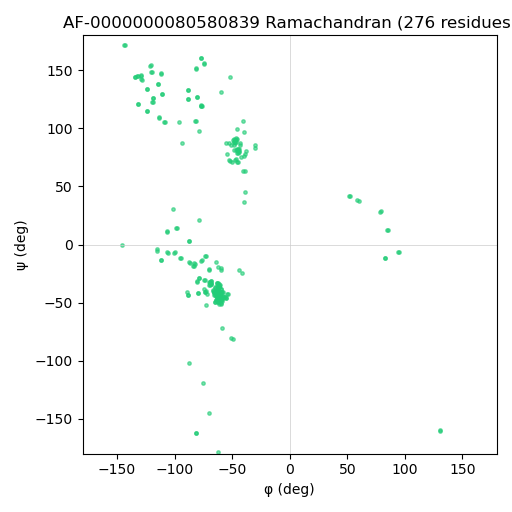N 1
ATOM 687 C CA . GLN A 1 91 ? 9.656 9.773 7.785 1 97.94 91 GLN A CA 1
ATOM 688 C C . GLN A 1 91 ? 10.086 9.453 9.219 1 97.94 91 GLN A C 1
ATOM 690 O O . GLN A 1 91 ? 9.242 9.234 10.094 1 97.94 91 GLN A O 1
ATOM 695 N N . ASP A 1 92 ? 11.406 9.406 9.477 1 97.69 92 ASP A N 1
ATOM 696 C CA . ASP A 1 92 ? 11.914 9.203 10.836 1 97.69 92 ASP A CA 1
ATOM 697 C C . ASP A 1 92 ? 11.453 10.32 11.766 1 97.69 92 ASP A C 1
ATOM 699 O O . ASP A 1 92 ? 11.008 10.055 12.883 1 97.69 92 ASP A O 1
ATOM 703 N N . ALA A 1 93 ? 11.57 11.5 11.32 1 98.06 93 ALA A N 1
ATOM 704 C CA . ALA A 1 93 ? 11.125 12.648 12.109 1 98.06 93 ALA A CA 1
ATOM 705 C C . ALA A 1 93 ? 9.625 12.578 12.375 1 98.06 93 ALA A C 1
ATOM 707 O O . ALA A 1 93 ? 9.172 12.82 13.5 1 98.06 93 ALA A O 1
ATOM 708 N N . LEU A 1 94 ? 8.891 12.258 11.32 1 98.31 94 LEU A N 1
ATOM 709 C CA . LEU A 1 94 ? 7.445 12.102 11.438 1 98.31 94 LEU A CA 1
ATOM 710 C C . LEU A 1 94 ? 7.094 11.062 12.492 1 98.31 94 LEU A C 1
ATOM 712 O O . LEU A 1 94 ? 6.207 11.289 13.32 1 98.31 94 LEU A O 1
ATOM 716 N N . SER A 1 95 ? 7.785 9.961 12.453 1 98 95 SER A N 1
ATOM 717 C CA . SER A 1 95 ? 7.512 8.867 13.375 1 98 95 SER A CA 1
ATOM 718 C C . SER A 1 95 ? 7.727 9.305 14.82 1 98 95 SER A C 1
ATOM 720 O O . SER A 1 95 ? 7.023 8.852 15.727 1 98 95 SER A O 1
ATOM 722 N N . LYS A 1 96 ? 8.664 10.109 15.023 1 96.94 96 LYS A N 1
ATOM 723 C CA . LYS A 1 96 ? 8.914 10.625 16.359 1 96.94 96 LYS A CA 1
ATOM 724 C C . LYS A 1 96 ? 7.805 11.57 16.812 1 96.94 96 LYS A C 1
ATOM 726 O O . LYS A 1 96 ? 7.473 11.633 18 1 96.94 96 LYS A O 1
ATOM 731 N N . ILE A 1 97 ? 7.273 12.219 15.914 1 96.69 97 ILE A N 1
ATOM 732 C CA . ILE A 1 97 ? 6.262 13.227 16.219 1 96.69 97 ILE A CA 1
ATOM 733 C C . ILE A 1 97 ? 4.918 12.547 16.469 1 96.69 97 ILE A C 1
ATOM 735 O O . ILE A 1 97 ? 4.199 12.906 17.406 1 96.69 97 ILE A O 1
ATOM 739 N N . VAL A 1 98 ? 4.547 11.562 15.695 1 97.69 98 VAL A N 1
ATOM 740 C CA . VAL A 1 98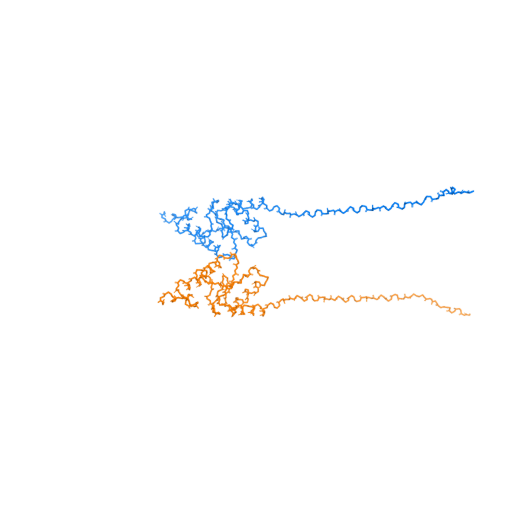 ? 3.186 11.047 15.781 1 97.69 98 VAL A CA 1
ATOM 741 C C . VAL A 1 98 ? 3.203 9.633 16.359 1 97.69 98 VAL A C 1
ATOM 743 O O . VAL A 1 98 ? 2.154 9.086 16.719 1 97.69 98 VAL A O 1
ATOM 746 N N . GLY A 1 99 ? 4.305 8.992 16.438 1 96.88 99 GLY A N 1
ATOM 747 C CA . GLY A 1 99 ? 4.41 7.68 17.047 1 96.88 99 GLY A CA 1
ATOM 748 C C . GLY A 1 99 ? 4.086 6.551 16.094 1 96.88 99 GLY A C 1
ATOM 749 O O . GLY A 1 99 ? 3.818 5.422 16.516 1 96.88 99 GLY A O 1
ATOM 750 N N . ARG A 1 100 ? 4.023 6.895 14.867 1 95.5 100 ARG A N 1
ATOM 751 C CA . ARG A 1 100 ? 3.744 5.914 13.828 1 95.5 100 ARG A CA 1
ATOM 752 C C . ARG A 1 100 ? 4.691 6.086 12.641 1 95.5 100 ARG A C 1
ATOM 754 O O . ARG A 1 100 ? 4.996 7.211 12.242 1 95.5 100 ARG A O 1
ATOM 761 N N . ARG A 1 101 ? 5.07 4.988 12.047 1 94.31 101 ARG A N 1
ATOM 762 C CA . ARG A 1 101 ? 6.02 5.062 10.945 1 94.31 101 ARG A CA 1
ATOM 763 C C . ARG A 1 101 ? 5.328 4.805 9.609 1 94.31 101 ARG A C 1
ATOM 765 O O . ARG A 1 101 ? 5.926 4.992 8.547 1 94.31 101 ARG A O 1
ATOM 772 N N . THR A 1 102 ? 4.086 4.434 9.594 1 95.5 102 THR A N 1
ATOM 773 C CA . THR A 1 102 ? 3.346 4.086 8.391 1 95.5 102 THR A CA 1
ATOM 774 C C . THR A 1 102 ? 2.928 5.344 7.629 1 95.5 102 THR A C 1
ATOM 776 O O . THR A 1 102 ? 3.014 6.453 8.164 1 95.5 102 THR A O 1
ATOM 779 N N . VAL A 1 103 ? 2.637 5.16 6.398 1 97.69 103 VAL A N 1
ATOM 780 C CA . VAL A 1 103 ? 1.986 6.18 5.578 1 97.69 103 VAL A CA 1
ATOM 781 C C . VAL A 1 103 ? 0.663 5.641 5.039 1 97.69 103 VAL A C 1
ATOM 783 O O . VAL A 1 103 ? 0.456 4.426 4.984 1 97.69 103 VAL A O 1
ATOM 786 N N . PRO A 1 104 ? -0.133 6.465 4.789 1 98.5 104 PRO A N 1
ATOM 787 C CA . PRO A 1 104 ? -0.087 7.922 4.938 1 98.5 104 PRO A CA 1
ATOM 788 C C . PRO A 1 104 ? -0.229 8.375 6.391 1 98.5 104 PRO A C 1
ATOM 790 O O . PRO A 1 104 ? -0.679 7.598 7.238 1 98.5 104 PRO A O 1
ATOM 793 N N . GLN A 1 105 ? 0.24 9.523 6.719 1 98.88 105 GLN A N 1
ATOM 794 C CA . GLN A 1 105 ? -0.131 10.281 7.91 1 98.88 105 GLN A CA 1
ATOM 795 C C . GLN A 1 105 ? -0.751 11.625 7.539 1 98.88 105 GLN A C 1
ATOM 797 O O . GLN A 1 105 ? -0.136 12.422 6.828 1 98.88 105 GLN A O 1
ATOM 802 N N . VAL A 1 106 ? -1.939 11.898 8.055 1 98.94 106 VAL A N 1
ATOM 803 C CA . VAL A 1 106 ? -2.764 13.023 7.617 1 98.94 106 VAL A CA 1
ATOM 804 C C . VAL A 1 106 ? -2.912 14.031 8.758 1 98.94 106 VAL A C 1
ATOM 806 O O . VAL A 1 106 ? -3.119 13.641 9.914 1 98.94 106 VAL A O 1
ATOM 809 N N . PHE A 1 107 ? -2.814 15.234 8.383 1 98.81 107 PHE A N 1
ATOM 810 C CA . PHE A 1 107 ? -3.01 16.344 9.305 1 98.81 107 PHE A CA 1
ATOM 811 C C . PHE A 1 107 ? -4.008 17.344 8.734 1 98.81 107 PHE A C 1
ATOM 813 O O . PHE A 1 107 ? -3.984 17.641 7.535 1 98.81 107 PHE A O 1
ATOM 820 N N . ILE A 1 108 ? -4.848 17.906 9.602 1 98.62 108 ILE A N 1
ATOM 821 C CA . ILE A 1 108 ? -5.754 19 9.273 1 98.62 108 ILE A CA 1
ATOM 822 C C . ILE A 1 108 ? -5.641 20.094 10.336 1 98.62 108 ILE A C 1
ATOM 824 O O . ILE A 1 108 ? -5.84 19.844 11.523 1 98.62 108 ILE A O 1
ATOM 828 N N . ASP A 1 109 ? -5.289 21.203 9.852 1 97.81 109 ASP A N 1
ATOM 829 C CA . ASP A 1 109 ? -5.121 22.344 10.742 1 97.81 109 ASP A CA 1
ATOM 830 C C . ASP A 1 109 ? -4.203 22 11.914 1 97.81 109 ASP A C 1
ATOM 832 O O . ASP A 1 109 ? -4.531 22.281 13.07 1 97.81 109 ASP A O 1
ATOM 836 N N . GLY A 1 110 ? -3.156 21.281 11.531 1 98 110 GLY A N 1
ATOM 837 C CA . GLY A 1 110 ? -2.137 20.969 12.523 1 98 110 GLY A CA 1
ATOM 838 C C . GLY A 1 110 ? -2.488 19.766 13.383 1 98 110 GLY A C 1
ATOM 839 O O . GLY A 1 110 ? -1.652 19.281 14.148 1 98 110 GLY A O 1
ATOM 840 N N . LYS A 1 111 ? -3.678 19.297 13.328 1 97.75 111 LYS A N 1
ATOM 841 C CA . LYS A 1 111 ? -4.129 18.156 14.102 1 97.75 111 LYS A CA 1
ATOM 842 C C . LYS A 1 111 ? -3.877 16.844 13.344 1 97.75 111 LYS A C 1
ATOM 844 O O . LYS A 1 111 ? -4.203 16.734 12.164 1 97.75 111 LYS A O 1
ATOM 849 N N . HIS A 1 112 ? -3.338 15.938 14.039 1 98.69 112 HIS A N 1
ATOM 850 C CA . HIS A 1 112 ? -3.117 14.625 13.453 1 98.69 112 HIS A CA 1
ATOM 851 C C . HIS A 1 112 ? -4.414 13.82 13.391 1 98.69 112 HIS A C 1
ATOM 853 O O . HIS A 1 112 ? -5.023 13.539 14.422 1 98.69 112 HIS A O 1
ATOM 859 N N . ILE A 1 113 ? -4.832 13.445 12.188 1 98.56 113 ILE A N 1
ATOM 860 C CA . ILE A 1 113 ? -6.031 12.641 11.977 1 98.56 113 ILE A CA 1
ATOM 861 C C . ILE A 1 113 ? -5.68 11.156 12.047 1 98.56 113 ILE A C 1
ATOM 863 O O . ILE A 1 113 ? -6.426 10.367 12.633 1 98.56 113 ILE A O 1
ATOM 867 N N . GLY A 1 114 ? -4.566 10.797 11.414 1 98.44 114 GLY A N 1
ATOM 868 C CA . GLY A 1 114 ? -4.141 9.406 11.398 1 98.44 114 GLY A CA 1
ATOM 869 C C . GLY A 1 114 ? -3.795 8.898 10.008 1 98.44 114 GLY A C 1
ATOM 870 O O . GLY A 1 114 ? -3.377 9.68 9.148 1 98.44 114 GLY A O 1
ATOM 871 N N . GLY A 1 115 ? -3.818 7.57 9.906 1 98.12 115 GLY A N 1
ATOM 872 C CA . GLY A 1 115 ? -3.574 6.941 8.617 1 98.12 115 GLY A CA 1
ATOM 873 C C . GLY A 1 115 ? -4.797 6.918 7.723 1 98.12 115 GLY A C 1
ATOM 874 O O . GLY A 1 115 ? -5.719 7.715 7.902 1 98.12 115 GLY A O 1
ATOM 875 N N . SER A 1 116 ? -4.691 6.035 6.746 1 98.25 116 SER A N 1
ATOM 876 C CA . SER A 1 116 ? -5.77 5.934 5.766 1 98.25 116 SER A CA 1
ATOM 877 C C . SER A 1 116 ? -7.074 5.496 6.426 1 98.25 116 SER A C 1
ATOM 879 O O . SER A 1 116 ? -8.117 6.121 6.223 1 98.25 116 SER A O 1
ATOM 881 N N . ASP A 1 117 ? -7.004 4.449 7.23 1 96.44 117 ASP A N 1
ATOM 882 C CA . ASP A 1 117 ? -8.211 3.955 7.879 1 96.44 117 ASP A CA 1
ATOM 883 C C . ASP A 1 117 ? -8.836 5.027 8.773 1 96.44 117 ASP A C 1
ATOM 885 O O . ASP A 1 117 ? -10.055 5.215 8.766 1 96.44 117 ASP A O 1
ATOM 889 N N . ASP A 1 118 ? -8.07 5.727 9.492 1 98.19 118 ASP A N 1
ATOM 890 C CA . ASP A 1 118 ? -8.539 6.812 10.344 1 98.19 118 ASP A CA 1
ATOM 891 C C . ASP A 1 118 ? -9.203 7.91 9.516 1 98.19 118 ASP A C 1
ATOM 893 O O . ASP A 1 118 ? -10.258 8.43 9.898 1 98.19 118 ASP A O 1
ATOM 897 N N . THR A 1 119 ? -8.625 8.242 8.453 1 98.62 119 THR A N 1
ATOM 898 C CA . THR A 1 119 ? -9.125 9.297 7.582 1 98.62 119 THR A CA 1
ATOM 899 C C . THR A 1 119 ? -10.469 8.914 6.977 1 98.62 119 THR A C 1
ATOM 901 O O . THR A 1 119 ? -11.406 9.719 6.965 1 98.62 119 THR A O 1
ATOM 904 N N . VAL A 1 120 ? -10.562 7.738 6.555 1 98.25 120 VAL A N 1
ATOM 905 C CA . VAL A 1 120 ? -11.805 7.258 5.953 1 98.25 120 VAL A CA 1
ATOM 906 C C . VAL A 1 120 ? -12.906 7.219 7.008 1 98.25 120 VAL A C 1
ATOM 908 O O . VAL A 1 120 ? -14.047 7.613 6.742 1 98.25 120 VAL A O 1
ATOM 911 N N . GLU A 1 121 ? -12.57 6.75 8.156 1 98.12 121 GLU A N 1
ATOM 912 C CA . GLU A 1 121 ? -13.547 6.73 9.242 1 98.12 121 GLU A CA 1
ATOM 913 C C . GLU A 1 121 ? -14.039 8.141 9.562 1 98.12 121 GLU A C 1
ATOM 915 O O . GLU A 1 121 ? -15.242 8.359 9.727 1 98.12 121 GLU A O 1
ATOM 920 N N . ALA A 1 122 ? -13.109 9.016 9.648 1 97.94 122 ALA A N 1
ATOM 921 C CA . ALA A 1 122 ? -13.477 10.398 9.922 1 97.94 122 ALA A CA 1
ATOM 922 C C . ALA A 1 122 ? -14.352 10.961 8.805 1 97.94 122 ALA A C 1
ATOM 924 O O . ALA A 1 122 ? -15.258 11.758 9.062 1 97.94 122 ALA A O 1
ATOM 925 N N . TYR A 1 123 ? -14.125 10.609 7.594 1 97.94 123 TYR A N 1
ATOM 926 C CA . TYR A 1 123 ? -14.938 11.016 6.453 1 97.94 123 TYR A CA 1
ATOM 927 C C . TYR A 1 123 ? -16.359 10.469 6.566 1 97.94 123 TYR A C 1
ATOM 929 O O . TYR A 1 123 ? -17.328 11.219 6.449 1 97.94 123 TYR A O 1
ATOM 937 N N . GLU A 1 124 ? -16.438 9.227 6.859 1 97.12 124 GLU A N 1
ATOM 938 C CA . GLU A 1 124 ? -17.734 8.539 6.895 1 97.12 124 GLU A CA 1
ATOM 939 C C . GLU A 1 124 ? -18.594 9.031 8.055 1 97.12 124 GLU A C 1
ATOM 941 O O . GLU A 1 124 ? -19.812 9.109 7.945 1 97.12 124 GLU A O 1
ATOM 946 N N . SER A 1 125 ? -17.984 9.422 9.117 1 96.69 125 SER A N 1
ATOM 947 C CA . SER A 1 125 ? -18.719 9.867 10.297 1 96.69 125 SER A CA 1
ATOM 948 C C . SER A 1 125 ? -19.125 11.336 10.172 1 96.69 125 SER A C 1
ATOM 950 O O . SER A 1 125 ? -19.922 11.836 10.977 1 96.69 125 SER A O 1
ATOM 952 N N . GLY A 1 126 ? -18.5 11.992 9.25 1 95.19 126 GLY A N 1
ATOM 953 C CA . GLY A 1 126 ? -18.781 13.414 9.094 1 95.19 126 GLY A CA 1
ATOM 954 C C . GLY A 1 126 ? -17.828 14.305 9.852 1 95.19 126 GLY A C 1
ATOM 955 O O . GLY A 1 126 ? -17.844 15.523 9.688 1 95.19 126 GLY A O 1
ATOM 956 N N . GLU A 1 127 ? -17 13.703 10.617 1 95.81 127 GLU A N 1
ATOM 957 C CA . GLU A 1 127 ? -16.031 14.453 11.422 1 95.81 127 GLU A CA 1
ATOM 958 C C . GLU A 1 127 ? -15.078 15.25 10.547 1 95.81 127 GLU A C 1
ATOM 960 O O . GLU A 1 127 ? -14.711 16.375 10.883 1 95.81 127 GLU A O 1
ATOM 965 N N . LEU A 1 128 ? -14.688 14.68 9.516 1 96.44 128 LEU A N 1
ATOM 966 C CA . LEU A 1 128 ? -13.742 15.344 8.617 1 96.44 128 LEU A CA 1
ATOM 967 C C . LEU A 1 128 ? -14.344 16.625 8.039 1 96.44 128 LEU A C 1
ATOM 969 O O . LEU A 1 128 ? -13.68 17.656 7.988 1 96.44 128 LEU A O 1
ATOM 973 N N . ALA A 1 129 ? -15.516 16.484 7.594 1 93.5 129 ALA A N 1
ATOM 974 C CA . ALA A 1 129 ? -16.219 17.656 7.066 1 93.5 129 ALA A CA 1
ATOM 975 C C . ALA A 1 129 ? -16.328 18.75 8.125 1 93.5 129 ALA A C 1
ATOM 977 O O . ALA A 1 129 ? -16.172 19.938 7.816 1 93.5 129 ALA A O 1
ATOM 978 N N . ASP A 1 130 ? -16.609 18.297 9.305 1 94 130 ASP A N 1
ATOM 979 C CA . ASP A 1 130 ? -16.688 19.25 10.414 1 94 130 ASP A CA 1
ATOM 980 C C . ASP A 1 130 ? -15.352 19.953 10.625 1 94 130 ASP A C 1
ATOM 982 O O . ASP A 1 130 ? -15.305 21.188 10.758 1 94 130 ASP A O 1
ATOM 986 N N . LEU A 1 131 ? -14.336 19.188 10.633 1 94.25 131 LEU A N 1
ATOM 987 C CA . LEU A 1 131 ? -13 19.719 10.836 1 94.25 131 LEU A CA 1
ATOM 988 C C . LEU A 1 131 ? -12.633 20.703 9.719 1 94.25 131 LEU A C 1
ATOM 990 O O . LEU A 1 131 ? -11.953 21.703 9.953 1 94.25 131 LEU A O 1
ATOM 994 N N . LEU A 1 132 ? -13.109 20.422 8.562 1 95.44 132 LEU A N 1
ATOM 995 C CA . LEU A 1 132 ? -12.766 21.219 7.395 1 95.44 132 LEU A CA 1
ATOM 996 C C . LEU A 1 132 ? -13.703 22.422 7.258 1 95.44 132 LEU A C 1
ATOM 998 O O . LEU A 1 132 ? -13.445 23.312 6.457 1 95.44 132 LEU A O 1
ATOM 1002 N N . GLY A 1 133 ? -14.844 22.328 8.016 1 92.19 133 GLY A N 1
ATOM 1003 C CA . GLY A 1 133 ? -15.789 23.422 7.961 1 92.19 133 GLY A CA 1
ATOM 1004 C C . GLY A 1 133 ? -16.672 23.391 6.727 1 92.19 133 GLY A C 1
ATOM 1005 O O . GLY A 1 133 ? -17.031 24.438 6.191 1 92.19 133 GLY A O 1
ATOM 1006 N N . ILE A 1 134 ? -16.922 22.203 6.207 1 84.38 134 ILE A N 1
ATOM 1007 C CA . ILE A 1 134 ? -17.688 22.141 4.969 1 84.38 134 ILE A CA 1
ATOM 1008 C C . ILE A 1 134 ? -19.016 21.438 5.23 1 84.38 134 ILE A C 1
ATOM 1010 O O . ILE A 1 134 ? -19.781 21.188 4.301 1 84.38 134 ILE A O 1
ATOM 1014 N N . ALA A 1 135 ? -19.359 20.875 6.363 1 70 135 ALA A N 1
ATOM 1015 C CA . ALA A 1 135 ? -20.625 20.203 6.664 1 70 135 ALA A CA 1
ATOM 1016 C C . ALA A 1 135 ? -21.812 21.062 6.262 1 70 135 ALA A C 1
ATOM 1018 O O . ALA A 1 135 ? -22.781 20.547 5.68 1 70 135 ALA A O 1
ATOM 1019 N N . GLY A 1 136 ? -22.281 22.016 6.977 1 59.41 136 GLY A N 1
ATOM 1020 C CA . GLY A 1 136 ? -23.547 22.719 7.008 1 59.41 136 GLY A CA 1
ATOM 1021 C C . GLY A 1 136 ? -23.828 23.5 5.734 1 59.41 136 GLY A C 1
ATOM 1022 O O . GLY A 1 136 ? -24.781 24.281 5.672 1 59.41 136 GLY A O 1
ATOM 1023 N N . LYS A 1 137 ? -23.016 23.812 4.828 1 49.09 137 LYS A N 1
ATOM 1024 C CA . LYS A 1 137 ? -23.516 24.844 3.922 1 49.09 137 LYS A CA 1
ATOM 1025 C C . LYS A 1 137 ? -24.797 24.391 3.227 1 49.09 137 LYS A C 1
ATOM 1027 O O . LYS A 1 137 ? -25.422 25.172 2.514 1 49.09 137 LYS A O 1
ATOM 1032 N N . ASP A 1 138 ? -25.109 23.203 3.131 1 43.69 138 ASP A N 1
ATOM 1033 C CA . ASP A 1 138 ? -26.375 23.031 2.438 1 43.69 138 ASP A CA 1
ATOM 1034 C C . ASP A 1 138 ? -27.547 23.422 3.34 1 43.69 138 ASP A C 1
ATOM 1036 O O . ASP A 1 138 ? -28.688 23.562 2.871 1 43.69 138 ASP A O 1
ATOM 1040 N N . ASP A 1 139 ? -27.578 23.156 4.633 1 39.06 139 ASP A N 1
ATOM 1041 C CA . ASP A 1 139 ? -28.859 23.469 5.254 1 39.06 139 ASP A CA 1
ATOM 1042 C C . ASP A 1 139 ? -29.016 24.969 5.48 1 39.06 139 ASP A C 1
ATOM 1044 O O . ASP A 1 139 ? -29.969 25.406 6.125 1 39.06 139 ASP A O 1
ATOM 1048 N N . LEU A 1 140 ? -27.969 25.844 5.402 1 33.72 140 LEU A N 1
ATOM 1049 C CA . LEU A 1 140 ? -28.484 27.203 5.438 1 33.72 140 LEU A CA 1
ATOM 1050 C C . LEU A 1 140 ? -29.031 27.609 4.07 1 33.72 140 LEU A C 1
ATOM 1052 O O . LEU A 1 140 ? -28.531 27.141 3.041 1 33.72 140 LEU A O 1
ATOM 1056 N N . MET B 1 1 ? 90.938 26.234 -62.219 1 25.78 1 MET B N 1
ATOM 1057 C CA . MET B 1 1 ? 91 24.906 -61.594 1 25.78 1 MET B CA 1
ATOM 1058 C C . MET B 1 1 ? 89.688 24.547 -60.875 1 25.78 1 MET B C 1
ATOM 1060 O O . MET B 1 1 ? 88.875 25.422 -60.656 1 25.78 1 MET B O 1
ATOM 1064 N N . TYR B 1 2 ? 89.75 23.656 -59.844 1 25.27 2 TYR B N 1
ATOM 1065 C CA . TYR B 1 2 ? 89.125 22.422 -59.438 1 25.27 2 TYR B CA 1
ATOM 1066 C C . TYR B 1 2 ? 87.875 22.734 -58.594 1 25.27 2 TYR B C 1
ATOM 1068 O O . TYR B 1 2 ? 87 21.859 -58.406 1 25.27 2 TYR B O 1
ATOM 1076 N N . SER B 1 3 ? 87.812 23.719 -57.656 1 32.19 3 SER B N 1
ATOM 1077 C CA . SER B 1 3 ? 87.375 23.328 -56.312 1 32.19 3 SER B CA 1
ATOM 1078 C C . SER B 1 3 ? 85.875 23.172 -56.25 1 32.19 3 SER B C 1
ATOM 1080 O O . SER B 1 3 ? 85.125 24.125 -56.5 1 32.19 3 SER B O 1
ATOM 1082 N N . MET B 1 4 ? 85.375 21.922 -56.375 1 26.31 4 MET B N 1
ATOM 1083 C CA . MET B 1 4 ? 84.125 21.203 -56.5 1 26.31 4 MET B CA 1
ATOM 1084 C C . MET B 1 4 ? 83.25 21.375 -55.25 1 26.31 4 MET B C 1
ATOM 1086 O O . MET B 1 4 ? 82.062 21.094 -55.25 1 26.31 4 MET B O 1
ATOM 1090 N N . ALA B 1 5 ? 83.812 21.469 -53.906 1 32.28 5 ALA B N 1
ATOM 1091 C CA . ALA B 1 5 ? 83.375 20.516 -52.938 1 32.28 5 ALA B CA 1
ATOM 1092 C C . ALA B 1 5 ? 81.875 20.656 -52.688 1 32.28 5 ALA B C 1
ATOM 1094 O O . ALA B 1 5 ? 81.25 21.703 -53 1 32.28 5 ALA B O 1
ATOM 1095 N N . MET B 1 6 ? 81.25 19.797 -51.719 1 33.59 6 MET B N 1
ATOM 1096 C CA . MET B 1 6 ? 80.25 18.828 -51.219 1 33.59 6 MET B CA 1
ATOM 1097 C C . MET B 1 6 ? 79.188 19.5 -50.375 1 33.59 6 MET B C 1
ATOM 1099 O O . MET B 1 6 ? 78.438 18.828 -49.688 1 33.59 6 MET B O 1
ATOM 1103 N N . GLY B 1 7 ? 78.812 20.75 -50.594 1 28.14 7 GLY B N 1
ATOM 1104 C CA . GLY B 1 7 ? 78.188 21.234 -49.406 1 28.14 7 GLY B CA 1
ATOM 1105 C C . GLY B 1 7 ? 77.062 20.297 -48.875 1 28.14 7 GLY B C 1
ATOM 1106 O O . GLY B 1 7 ? 76.562 19.5 -49.656 1 28.14 7 GLY B O 1
ATOM 1107 N N . ARG B 1 8 ? 76.938 20.203 -47.5 1 29.67 8 ARG B N 1
ATOM 1108 C CA . ARG B 1 8 ? 76.375 19.453 -46.406 1 29.67 8 ARG B CA 1
ATOM 1109 C C . ARG B 1 8 ? 74.875 19.375 -46.5 1 29.67 8 ARG B C 1
ATOM 1111 O O . ARG B 1 8 ? 74.25 18.297 -46.406 1 29.67 8 ARG B O 1
ATOM 1118 N N . ILE B 1 9 ? 74.062 20.469 -46.25 1 28.17 9 ILE B N 1
ATOM 1119 C CA . ILE B 1 9 ? 73.438 20.469 -44.938 1 28.17 9 ILE B CA 1
ATOM 1120 C C . ILE B 1 9 ? 72.125 19.688 -45.062 1 28.17 9 ILE B C 1
ATOM 1122 O O . ILE B 1 9 ? 71.812 18.781 -44.281 1 28.17 9 ILE B O 1
ATOM 1126 N N . ARG B 1 10 ? 70.875 20.406 -45.156 1 33.47 10 ARG B N 1
ATOM 1127 C CA . ARG B 1 10 ? 69.875 20.453 -44.094 1 33.47 10 ARG B CA 1
ATOM 1128 C C . ARG B 1 10 ? 68.812 19.422 -44.312 1 33.47 10 ARG B C 1
ATOM 1130 O O . ARG B 1 10 ? 68.188 19.375 -45.406 1 33.47 10 ARG B O 1
ATOM 1137 N N . ALA B 1 11 ? 68.875 18.297 -43.469 1 37.66 11 ALA B N 1
ATOM 1138 C CA . ALA B 1 11 ? 67.938 17.203 -43.219 1 37.66 11 ALA B CA 1
ATOM 1139 C C . ALA B 1 11 ? 66.562 17.719 -43 1 37.66 11 ALA B C 1
ATOM 1141 O O . ALA B 1 11 ? 66.375 18.625 -42.188 1 37.66 11 ALA B O 1
ATOM 1142 N N . SER B 1 12 ? 65.688 17.844 -44.125 1 41.22 12 SER B N 1
ATOM 1143 C CA . SER B 1 12 ? 64.25 18.125 -44.094 1 41.22 12 SER B CA 1
ATOM 1144 C C . SER B 1 12 ? 63.562 17.203 -43.094 1 41.22 12 SER B C 1
ATOM 1146 O O . SER B 1 12 ? 63.656 15.984 -43.188 1 41.22 12 SER B O 1
ATOM 1148 N N . SER B 1 13 ? 63.406 17.609 -41.719 1 38.75 13 SER B N 1
ATOM 1149 C CA . SER B 1 13 ? 62.656 16.953 -40.656 1 38.75 13 SER B CA 1
ATOM 1150 C C . SER B 1 13 ? 61.25 16.547 -41.125 1 38.75 13 SER B C 1
ATOM 1152 O O . SER B 1 13 ? 60.469 17.391 -41.594 1 38.75 13 SER B O 1
ATOM 1154 N N . ILE B 1 14 ? 61.031 15.328 -41.719 1 45.47 14 ILE B N 1
ATOM 1155 C CA . ILE B 1 14 ? 59.781 14.688 -42.062 1 45.47 14 ILE B CA 1
ATOM 1156 C C . ILE B 1 14 ? 58.906 14.602 -40.812 1 45.47 14 ILE B C 1
ATOM 1158 O O . ILE B 1 14 ? 59.344 14.039 -39.781 1 45.47 14 ILE B O 1
ATOM 1162 N N . LEU B 1 15 ? 58.094 15.609 -40.469 1 40.44 15 LEU B N 1
ATOM 1163 C CA . LEU B 1 15 ? 57.094 15.648 -39.406 1 40.44 15 LEU B CA 1
ATOM 1164 C C . LEU B 1 15 ? 56.125 14.461 -39.5 1 40.44 15 LEU B C 1
ATOM 1166 O O . LEU B 1 15 ? 55.5 14.273 -40.531 1 40.44 15 LEU B O 1
ATOM 1170 N N . VAL B 1 16 ? 56.469 13.266 -38.875 1 41.41 16 VAL B N 1
ATOM 1171 C CA . VAL B 1 16 ? 55.656 12.07 -38.656 1 41.41 16 VAL B CA 1
ATOM 1172 C C . VAL B 1 16 ? 54.344 12.438 -37.969 1 41.41 16 VAL B C 1
ATOM 1174 O O . VAL B 1 16 ? 54.312 12.906 -36.844 1 41.41 16 VAL B O 1
ATOM 1177 N N . ALA B 1 17 ? 53.406 13.055 -38.625 1 42.16 17 ALA B N 1
ATOM 1178 C CA . ALA B 1 17 ? 52.062 13.234 -38.062 1 42.16 17 ALA B CA 1
ATOM 1179 C C . ALA B 1 17 ? 51.5 11.906 -37.562 1 42.16 17 ALA B C 1
ATOM 1181 O O . ALA B 1 17 ? 51.438 10.93 -38.312 1 42.16 17 ALA B O 1
ATOM 1182 N N . ALA B 1 18 ? 51.812 11.484 -36.281 1 40.59 18 ALA B N 1
ATOM 1183 C CA . ALA B 1 18 ? 51.25 10.328 -35.562 1 40.59 18 ALA B CA 1
ATOM 1184 C C . ALA B 1 18 ? 49.719 10.336 -35.625 1 40.59 18 ALA B C 1
ATOM 1186 O O . ALA B 1 18 ? 49.094 11.328 -35.281 1 40.59 18 ALA B O 1
ATOM 1187 N N . ALA B 1 19 ? 49.094 9.719 -36.625 1 46.75 19 ALA B N 1
ATOM 1188 C CA . ALA B 1 19 ? 47.656 9.445 -36.719 1 46.75 19 ALA B CA 1
ATOM 1189 C C . ALA B 1 19 ? 47.156 8.828 -35.438 1 46.75 19 ALA B C 1
ATOM 1191 O O . ALA B 1 19 ? 47.625 7.793 -34.969 1 46.75 19 ALA B O 1
ATOM 1192 N N . THR B 1 20 ? 46.875 9.656 -34.375 1 49.31 20 THR B N 1
ATOM 1193 C CA . THR B 1 20 ? 46.156 9.18 -33.188 1 49.31 20 THR B CA 1
ATOM 1194 C C . THR B 1 20 ? 44.906 8.414 -33.594 1 49.31 20 THR B C 1
ATOM 1196 O O . THR B 1 20 ? 44.062 8.93 -34.312 1 49.31 20 THR B O 1
ATOM 1199 N N . ILE B 1 21 ? 44.938 7.082 -33.844 1 48.25 21 ILE B N 1
ATOM 1200 C CA . ILE B 1 21 ? 43.75 6.211 -33.969 1 48.25 21 ILE B CA 1
ATOM 1201 C C . ILE B 1 21 ? 42.875 6.352 -32.719 1 48.25 21 ILE B C 1
ATOM 1203 O O . ILE B 1 21 ? 43.344 6.059 -31.594 1 48.25 21 ILE B O 1
ATOM 1207 N N . THR B 1 22 ? 42.125 7.406 -32.625 1 49.88 22 THR B N 1
ATOM 1208 C CA . THR B 1 22 ? 41.062 7.469 -31.594 1 49.88 22 THR B CA 1
ATOM 1209 C C . THR B 1 22 ? 40.25 6.184 -31.578 1 49.88 22 THR B C 1
ATOM 1211 O O . THR B 1 22 ? 39.594 5.844 -32.562 1 49.88 22 THR B O 1
ATOM 1214 N N . VAL B 1 23 ? 40.688 5.078 -30.922 1 49.66 23 VAL B N 1
ATOM 1215 C CA . VAL B 1 23 ? 39.875 3.926 -30.594 1 49.66 23 VAL B CA 1
ATOM 1216 C C . VAL B 1 23 ? 38.531 4.398 -30 1 49.66 23 VAL B C 1
ATOM 1218 O O . VAL B 1 23 ? 38.531 5.078 -28.969 1 49.66 23 VAL B O 1
ATOM 1221 N N . ILE B 1 24 ? 37.594 4.824 -30.828 1 51.97 24 ILE B N 1
ATOM 1222 C CA . ILE B 1 24 ? 36.25 4.965 -30.359 1 51.97 24 ILE B CA 1
ATOM 1223 C C . ILE B 1 24 ? 35.812 3.711 -29.594 1 51.97 24 ILE B C 1
ATOM 1225 O O . ILE B 1 24 ? 35.719 2.627 -30.172 1 51.97 24 ILE B O 1
ATOM 1229 N N . ALA B 1 25 ? 36.344 3.51 -28.344 1 45.69 25 ALA B N 1
ATOM 1230 C CA . ALA B 1 25 ? 35.719 2.504 -27.484 1 45.69 25 ALA B CA 1
ATOM 1231 C C . ALA B 1 25 ? 34.188 2.623 -27.5 1 45.69 25 ALA B C 1
ATOM 1233 O O . ALA B 1 25 ? 33.656 3.666 -27.141 1 45.69 25 ALA B O 1
ATOM 1234 N N . THR B 1 26 ? 33.5 2.064 -28.531 1 51.78 26 THR B N 1
ATOM 1235 C CA . THR B 1 26 ? 32.094 1.794 -28.422 1 51.78 26 THR B CA 1
ATOM 1236 C C . THR B 1 26 ? 31.719 1.296 -27.031 1 51.78 26 THR B C 1
ATOM 1238 O O . THR B 1 26 ? 32.312 0.327 -26.547 1 51.78 26 THR B O 1
ATOM 1241 N N . SER B 1 27 ? 31.578 2.18 -26.125 1 48.09 27 SER B N 1
ATOM 1242 C CA . SER B 1 27 ? 30.875 1.757 -24.922 1 48.09 27 SER B CA 1
ATOM 1243 C C . SER B 1 27 ? 29.656 0.891 -25.266 1 48.09 27 SER B C 1
ATOM 1245 O O . SER B 1 27 ? 28.703 1.364 -25.891 1 48.09 27 SER B O 1
ATOM 1247 N N . LEU B 1 28 ? 29.891 -0.357 -25.641 1 49.22 28 LEU B N 1
ATOM 1248 C CA . LEU B 1 28 ? 28.797 -1.316 -25.625 1 49.22 28 LEU B CA 1
ATOM 1249 C C . LEU B 1 28 ? 27.984 -1.182 -24.344 1 49.22 28 LEU B C 1
ATOM 1251 O O . LEU B 1 28 ? 28.516 -1.383 -23.234 1 49.22 28 LEU B O 1
ATOM 1255 N N . SER B 1 29 ? 27.141 -0.238 -24.281 1 46 29 SER B N 1
ATOM 1256 C CA . SER B 1 29 ? 26.094 -0.342 -23.266 1 46 29 SER B CA 1
ATOM 1257 C C . SER B 1 29 ? 25.516 -1.751 -23.203 1 46 29 SER B C 1
ATOM 1259 O O . SER B 1 29 ? 24.969 -2.244 -24.203 1 46 29 SER B O 1
ATOM 1261 N N . TRP B 1 30 ? 26.062 -2.721 -22.469 1 46.06 30 TRP B N 1
ATOM 1262 C CA . TRP B 1 30 ? 25.359 -3.943 -22.078 1 46.06 30 TRP B CA 1
ATOM 1263 C C . TRP B 1 30 ? 23.906 -3.65 -21.734 1 46.06 30 TRP B C 1
ATOM 1265 O O . TRP B 1 30 ? 23.625 -3.096 -20.672 1 46.06 30 TRP B O 1
ATOM 1275 N N . ALA B 1 31 ? 23.172 -3.205 -22.641 1 40.19 31 ALA B N 1
ATOM 1276 C CA . ALA B 1 31 ? 21.734 -3.336 -22.375 1 40.19 31 ALA B CA 1
ATOM 1277 C C . ALA B 1 31 ? 21.391 -4.75 -21.906 1 40.19 31 ALA B C 1
ATOM 1279 O O . ALA B 1 31 ? 21.75 -5.73 -22.562 1 40.19 31 ALA B O 1
ATOM 1280 N N . SER B 1 32 ? 21.438 -5.109 -20.594 1 43.47 32 SER B N 1
ATOM 1281 C CA . SER B 1 32 ? 20.984 -6.355 -19.984 1 43.47 32 SER B CA 1
ATOM 1282 C C . SER B 1 32 ? 19.812 -6.961 -20.734 1 43.47 32 SER 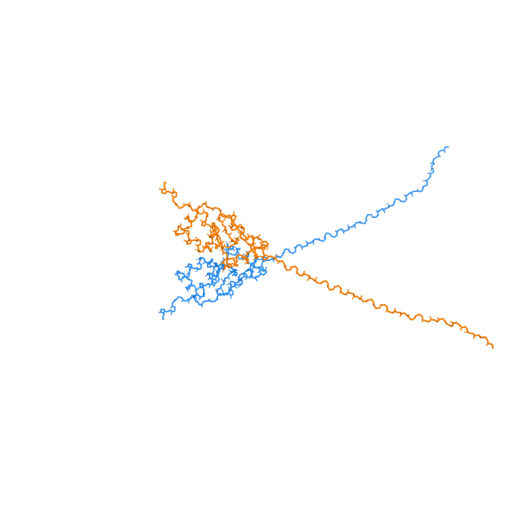B C 1
ATOM 1284 O O . SER B 1 32 ? 18.781 -6.316 -20.906 1 43.47 32 SER B O 1
ATOM 1286 N N . ALA B 1 33 ? 20.016 -7.652 -21.719 1 40.66 33 ALA B N 1
ATOM 1287 C CA . ALA B 1 33 ? 19.031 -8.555 -22.297 1 40.66 33 ALA B CA 1
ATOM 1288 C C . ALA B 1 33 ? 18.234 -9.273 -21.219 1 40.66 33 ALA B C 1
ATOM 1290 O O . ALA B 1 33 ? 18.656 -10.32 -20.719 1 40.66 33 ALA B O 1
ATOM 1291 N N . ALA B 1 34 ? 17.875 -8.648 -20.062 1 48.16 34 ALA B N 1
ATOM 1292 C CA . ALA B 1 34 ? 17.047 -9.125 -18.969 1 48.16 34 ALA B CA 1
ATOM 1293 C C . ALA B 1 34 ? 15.797 -9.836 -19.484 1 48.16 34 ALA B C 1
ATOM 1295 O O . ALA B 1 34 ? 14.992 -10.344 -18.703 1 48.16 34 ALA B O 1
ATOM 1296 N N . THR B 1 35 ? 15.266 -9.648 -20.719 1 62.38 35 THR B N 1
ATOM 1297 C CA . THR B 1 35 ? 13.852 -9.836 -21.031 1 62.38 35 THR B CA 1
ATOM 1298 C C . THR B 1 35 ? 13.492 -11.32 -21.031 1 62.38 35 THR B C 1
ATOM 1300 O O . THR B 1 35 ? 12.484 -11.719 -20.438 1 62.38 35 THR B O 1
ATOM 1303 N N . GLY B 1 36 ? 14.305 -12.164 -21.578 1 67.94 36 GLY B N 1
ATOM 1304 C CA . GLY B 1 36 ? 13.93 -13.562 -21.688 1 67.94 36 GLY B CA 1
ATOM 1305 C C . GLY B 1 36 ? 14.109 -14.328 -20.391 1 67.94 36 GLY B C 1
ATOM 1306 O O . GLY B 1 36 ? 13.273 -15.148 -20.016 1 67.94 36 GLY B O 1
ATOM 1307 N N . SER B 1 37 ? 15.016 -13.938 -19.578 1 89.25 37 SER B N 1
ATOM 1308 C CA . SER B 1 37 ? 15.344 -14.648 -18.344 1 89.25 37 SER B CA 1
ATOM 1309 C C . SER B 1 37 ? 14.352 -14.312 -17.234 1 89.25 37 SER B C 1
ATOM 1311 O O . SER B 1 37 ? 13.977 -15.18 -16.438 1 89.25 37 SER B O 1
ATOM 1313 N N . ASP B 1 38 ? 13.82 -13.133 -17.234 1 94.31 38 ASP B N 1
ATOM 1314 C CA . ASP B 1 38 ? 12.867 -12.75 -16.203 1 94.31 38 ASP B CA 1
ATOM 1315 C C . ASP B 1 38 ? 11.516 -13.43 -16.422 1 94.31 38 ASP B C 1
ATOM 1317 O O . ASP B 1 38 ? 10.891 -13.898 -15.469 1 94.31 38 ASP B O 1
ATOM 1321 N N . SER B 1 39 ? 11.203 -13.445 -17.703 1 96.12 39 SER B N 1
ATOM 1322 C CA . SER B 1 39 ? 9.969 -14.148 -18.031 1 96.12 39 SER B CA 1
ATOM 1323 C C . SER B 1 39 ? 10.07 -15.633 -17.688 1 96.12 39 SER B C 1
ATOM 1325 O O . SER B 1 39 ? 9.117 -16.234 -17.188 1 96.12 39 SER B O 1
ATOM 1327 N N . ALA B 1 40 ? 11.188 -16.219 -17.984 1 96.94 40 ALA B N 1
ATOM 1328 C CA . ALA B 1 40 ? 11.414 -17.625 -17.641 1 96.94 40 ALA B CA 1
ATOM 1329 C C . ALA B 1 40 ? 11.336 -17.844 -16.141 1 96.94 40 ALA B C 1
ATOM 1331 O O . ALA B 1 40 ? 10.766 -18.828 -15.672 1 96.94 40 ALA B O 1
ATOM 1332 N N . PHE B 1 41 ? 11.93 -16.891 -15.383 1 98.31 41 PHE B N 1
ATOM 1333 C CA . PHE B 1 41 ? 11.867 -16.969 -13.93 1 98.31 41 PHE B CA 1
ATOM 1334 C C . PHE B 1 41 ? 10.422 -16.969 -13.453 1 98.31 41 PHE B C 1
ATOM 1336 O O . PHE B 1 41 ? 10.023 -17.781 -12.625 1 98.31 41 PHE B O 1
ATOM 1343 N N . VAL B 1 42 ? 9.625 -16.047 -13.945 1 98.56 42 VAL B N 1
ATOM 1344 C CA . VAL B 1 42 ? 8.234 -15.914 -13.539 1 98.56 42 VAL B CA 1
ATOM 1345 C C . VAL B 1 42 ? 7.48 -17.203 -13.844 1 98.56 42 VAL B C 1
ATOM 1347 O O . VAL B 1 42 ? 6.82 -17.766 -12.961 1 98.56 42 VAL B O 1
ATOM 1350 N N . LYS B 1 43 ? 7.586 -17.688 -15.031 1 98.31 43 LYS B N 1
ATOM 1351 C CA . LYS B 1 43 ? 6.871 -18.891 -15.453 1 98.31 43 LYS B CA 1
ATOM 1352 C C . LYS B 1 43 ? 7.316 -20.094 -14.641 1 98.31 43 LYS B C 1
ATOM 1354 O O . LYS B 1 43 ? 6.484 -20.906 -14.211 1 98.31 43 LYS B O 1
ATOM 1359 N N . LYS B 1 44 ? 8.578 -20.234 -14.477 1 98.5 44 LYS B N 1
ATOM 1360 C CA . LYS B 1 44 ? 9.102 -21.344 -13.688 1 98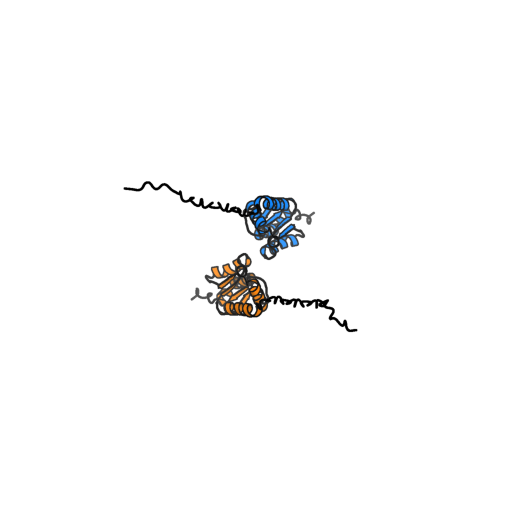.5 44 LYS B CA 1
ATOM 1361 C C . LYS B 1 44 ? 8.602 -21.281 -12.242 1 98.5 44 LYS B C 1
ATOM 1363 O O . LYS B 1 44 ? 8.227 -22.312 -11.664 1 98.5 44 LYS B O 1
ATOM 1368 N N . THR B 1 45 ? 8.656 -20.078 -11.664 1 98.69 45 THR B N 1
ATOM 1369 C CA . THR B 1 45 ? 8.203 -19.891 -10.289 1 98.69 45 THR B CA 1
ATOM 1370 C C . THR B 1 45 ? 6.734 -20.297 -10.141 1 98.69 45 THR B C 1
ATOM 1372 O O . THR B 1 45 ? 6.375 -21.031 -9.219 1 98.69 45 THR B O 1
ATOM 1375 N N . ILE B 1 46 ? 5.969 -19.875 -11.086 1 98.56 46 ILE B N 1
ATOM 1376 C CA . ILE B 1 46 ? 4.535 -20.156 -11.062 1 98.56 46 ILE B CA 1
ATOM 1377 C C . ILE B 1 46 ? 4.297 -21.656 -11.195 1 98.56 46 ILE B C 1
ATOM 1379 O O . ILE B 1 46 ? 3.432 -22.219 -10.516 1 98.56 46 ILE B O 1
ATOM 1383 N N . SER B 1 47 ? 5.066 -22.297 -11.969 1 98.25 47 SER B N 1
ATOM 1384 C CA . SER B 1 47 ? 4.859 -23.719 -12.227 1 98.25 47 SER B CA 1
ATOM 1385 C C . SER B 1 47 ? 5.484 -24.594 -11.141 1 98.25 47 SER B C 1
ATOM 1387 O O . SER B 1 47 ? 5.094 -25.734 -10.953 1 98.25 47 SER B O 1
ATOM 1389 N N . SER B 1 48 ? 6.359 -24.062 -10.422 1 98.56 48 SER B N 1
ATOM 1390 C CA . SER B 1 48 ? 7.141 -24.875 -9.5 1 98.56 48 SER B CA 1
ATOM 1391 C C . SER B 1 48 ? 6.523 -24.875 -8.102 1 98.56 48 SER B C 1
ATOM 1393 O O . SER B 1 48 ? 6.941 -25.641 -7.238 1 98.56 48 SER B O 1
ATOM 1395 N N . HIS B 1 49 ? 5.57 -24.016 -7.824 1 98.69 49 HIS B N 1
ATOM 1396 C CA . HIS B 1 49 ? 4.98 -23.906 -6.492 1 98.69 49 HIS B CA 1
ATOM 1397 C C . HIS B 1 49 ? 3.457 -23.891 -6.566 1 98.69 49 HIS B C 1
ATOM 1399 O O . HIS B 1 49 ? 2.883 -23.344 -7.504 1 98.69 49 HIS B O 1
ATOM 1405 N N . LYS B 1 50 ? 2.85 -24.469 -5.605 1 98.19 50 LYS B N 1
ATOM 1406 C CA . LYS B 1 50 ? 1.393 -24.547 -5.547 1 98.19 50 LYS B CA 1
ATOM 1407 C C . LYS B 1 50 ? 0.774 -23.156 -5.391 1 98.19 50 LYS B C 1
ATOM 1409 O O . LYS B 1 50 ? -0.201 -22.828 -6.07 1 98.19 50 LYS B O 1
ATOM 1414 N N . ILE B 1 51 ? 1.266 -22.406 -4.453 1 98.81 51 ILE B N 1
ATOM 1415 C CA . ILE B 1 51 ? 0.82 -21.031 -4.215 1 98.81 51 ILE B CA 1
ATOM 1416 C C . ILE B 1 51 ? 1.992 -20.062 -4.395 1 98.81 51 ILE B C 1
ATOM 1418 O O . ILE B 1 51 ? 3.045 -20.234 -3.773 1 98.81 51 ILE B O 1
ATOM 1422 N N . VAL B 1 52 ? 1.848 -19.078 -5.301 1 98.94 52 VAL B N 1
ATOM 1423 C CA . VAL B 1 52 ? 2.877 -18.062 -5.516 1 98.94 52 VAL B CA 1
ATOM 1424 C C . VAL B 1 52 ? 2.283 -16.672 -5.324 1 98.94 52 VAL B C 1
ATOM 1426 O O . VAL B 1 52 ? 1.188 -16.375 -5.812 1 98.94 52 VAL B O 1
ATOM 1429 N N . ILE B 1 53 ? 2.967 -15.844 -4.605 1 98.94 53 ILE B N 1
ATOM 1430 C CA . ILE B 1 53 ? 2.6 -14.438 -4.484 1 98.94 53 ILE B CA 1
ATOM 1431 C C . ILE B 1 53 ? 3.781 -13.555 -4.891 1 98.94 53 ILE B C 1
ATOM 1433 O O . ILE B 1 53 ? 4.832 -13.586 -4.25 1 98.94 53 ILE B O 1
ATOM 1437 N N . PHE B 1 54 ? 3.633 -12.828 -5.949 1 98.94 54 PHE B N 1
ATOM 1438 C CA . PHE B 1 54 ? 4.547 -11.719 -6.199 1 98.94 54 PHE B CA 1
ATOM 1439 C C . PHE B 1 54 ? 4.145 -10.492 -5.387 1 98.94 54 PHE B C 1
ATOM 1441 O O . PHE B 1 54 ? 3 -10.039 -5.457 1 98.94 54 PHE B O 1
ATOM 1448 N N . SER B 1 55 ? 5.078 -10.008 -4.676 1 98.75 55 SER B N 1
ATOM 1449 C CA . SER B 1 55 ? 4.777 -9.078 -3.594 1 98.75 55 SER B CA 1
ATOM 1450 C C . SER B 1 55 ? 5.855 -8.008 -3.473 1 98.75 55 SER B C 1
ATOM 1452 O O . SER B 1 55 ? 6.812 -7.988 -4.25 1 98.75 55 SER B O 1
ATOM 1454 N N . LYS B 1 56 ? 5.535 -7.047 -2.621 1 96.5 56 LYS B N 1
ATOM 1455 C CA . LYS B 1 56 ? 6.52 -6.137 -2.041 1 96.5 56 LYS B CA 1
ATOM 1456 C C . LYS B 1 56 ? 6.395 -6.082 -0.522 1 96.5 56 LYS B C 1
ATOM 1458 O O . LYS B 1 56 ? 5.285 -6.113 0.015 1 96.5 56 LYS B O 1
ATOM 1463 N N . SER B 1 57 ? 7.535 -5.934 0.114 1 95.31 57 SER B N 1
ATOM 1464 C CA . SER B 1 57 ? 7.586 -6.168 1.554 1 95.31 57 SER B CA 1
ATOM 1465 C C . SER B 1 57 ? 6.844 -5.07 2.314 1 95.31 57 SER B C 1
ATOM 1467 O O . SER B 1 57 ? 6.332 -5.309 3.412 1 95.31 57 SER B O 1
ATOM 1469 N N . TYR B 1 58 ? 6.695 -3.994 1.698 1 88.56 58 TYR B N 1
ATOM 1470 C CA . TYR B 1 58 ? 6.168 -2.848 2.432 1 88.56 58 TYR B CA 1
ATOM 1471 C C . TYR B 1 58 ? 4.68 -2.658 2.152 1 88.56 58 TYR B C 1
ATOM 1473 O O . TYR B 1 58 ? 4.031 -1.804 2.76 1 88.56 58 TYR B O 1
ATOM 1481 N N . CYS B 1 59 ? 4.16 -3.322 1.331 1 94.75 59 CYS B N 1
ATOM 1482 C CA . CYS B 1 59 ? 2.857 -2.992 0.761 1 94.75 59 CYS B CA 1
ATOM 1483 C C . CYS B 1 59 ? 1.729 -3.598 1.588 1 94.75 59 CYS B C 1
ATOM 1485 O O . CYS B 1 59 ? 1.653 -4.82 1.741 1 94.75 59 CYS B O 1
ATOM 1487 N N . PRO B 1 60 ? 0.815 -2.785 2.014 1 93.62 60 PRO B N 1
ATOM 1488 C CA . PRO B 1 60 ? -0.253 -3.305 2.869 1 93.62 60 PRO B CA 1
ATOM 1489 C C . PRO B 1 60 ? -1.197 -4.25 2.129 1 93.62 60 PRO B C 1
ATOM 1491 O O . PRO B 1 60 ? -1.717 -5.199 2.723 1 93.62 60 PRO B O 1
ATOM 1494 N N . TYR B 1 61 ? -1.422 -4.012 0.919 1 96.75 61 TYR B N 1
ATOM 1495 C CA . TYR B 1 61 ? -2.244 -4.922 0.129 1 96.75 61 TYR B CA 1
ATOM 1496 C C . TYR B 1 61 ? -1.593 -6.293 0.021 1 96.75 61 TYR B C 1
ATOM 1498 O O . TYR B 1 61 ? -2.281 -7.316 0.024 1 96.75 61 TYR B O 1
ATOM 1506 N N . CYS B 1 62 ? -0.304 -6.285 -0.123 1 98.38 62 CYS B N 1
ATOM 1507 C CA . CYS B 1 62 ? 0.435 -7.543 -0.14 1 98.38 62 CYS B CA 1
ATOM 1508 C C . CYS B 1 62 ? 0.286 -8.281 1.186 1 98.38 62 CYS B C 1
ATOM 1510 O O . CYS B 1 62 ? 0.084 -9.5 1.205 1 98.38 62 CYS B O 1
ATOM 1512 N N . LYS B 1 63 ? 0.379 -7.582 2.256 1 97.19 63 LYS B N 1
ATOM 1513 C CA . LYS B 1 63 ? 0.175 -8.195 3.564 1 97.19 63 LYS B CA 1
ATOM 1514 C C . LYS B 1 63 ? -1.221 -8.805 3.676 1 97.19 63 LYS B C 1
ATOM 1516 O O . LYS B 1 63 ? -1.387 -9.898 4.227 1 97.19 63 LYS B O 1
ATOM 1521 N N . ARG B 1 64 ? -2.094 -8.109 3.172 1 96.94 64 ARG B N 1
ATOM 1522 C CA . ARG B 1 64 ? -3.477 -8.578 3.201 1 96.94 64 ARG B CA 1
ATOM 1523 C C . ARG B 1 64 ? -3.627 -9.883 2.424 1 96.94 64 ARG B C 1
ATOM 1525 O O . ARG B 1 64 ? -4.25 -10.828 2.906 1 96.94 64 ARG B O 1
ATOM 1532 N N . ALA B 1 65 ? -3.131 -9.898 1.284 1 98.56 65 ALA B N 1
ATOM 1533 C CA . ALA B 1 65 ? -3.189 -11.125 0.484 1 98.56 65 ALA B CA 1
ATOM 1534 C C . ALA B 1 65 ? -2.504 -12.281 1.202 1 98.56 65 ALA B C 1
ATOM 1536 O O . ALA B 1 65 ? -3.037 -13.391 1.253 1 98.56 65 ALA B O 1
ATOM 1537 N N . LYS B 1 66 ? -1.362 -12.055 1.702 1 98.75 66 LYS B N 1
ATOM 1538 C CA . LYS B 1 66 ? -0.626 -13.086 2.426 1 98.75 66 LYS B CA 1
ATOM 1539 C C . LYS B 1 66 ? -1.415 -13.578 3.633 1 98.75 66 LYS B C 1
ATOM 1541 O O . LYS B 1 66 ? -1.399 -14.773 3.947 1 98.75 66 LYS B O 1
ATOM 1546 N N . ALA B 1 67 ? -2.078 -12.727 4.297 1 98.5 67 ALA B N 1
ATOM 1547 C CA . ALA B 1 67 ? -2.84 -13.062 5.496 1 98.5 67 ALA B CA 1
ATOM 1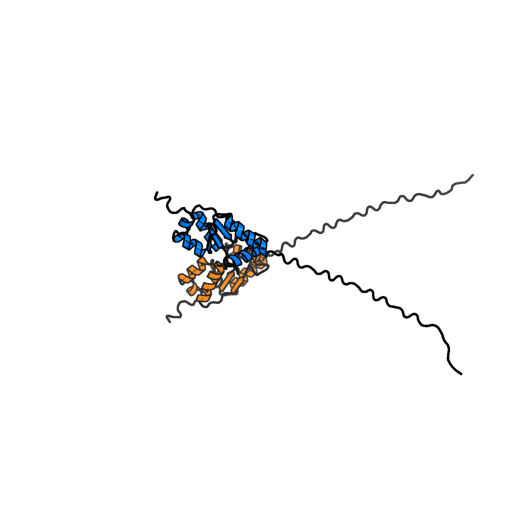548 C C . ALA B 1 67 ? -3.939 -14.07 5.184 1 98.5 67 ALA B C 1
ATOM 1550 O O . ALA B 1 67 ? -4.273 -14.914 6.02 1 98.5 67 ALA B O 1
ATOM 1551 N N . VAL B 1 68 ? -4.508 -13.953 4.078 1 98.25 68 VAL B N 1
ATOM 1552 C CA . VAL B 1 68 ? -5.551 -14.875 3.652 1 98.25 68 VAL B CA 1
ATOM 1553 C C . VAL B 1 68 ? -5.023 -16.312 3.701 1 98.25 68 VAL B C 1
ATOM 1555 O O . VAL B 1 68 ? -5.691 -17.203 4.215 1 98.25 68 VAL B O 1
ATOM 1558 N N . PHE B 1 69 ? -3.883 -16.531 3.209 1 98.44 69 PHE B N 1
ATOM 1559 C CA . PHE B 1 69 ? -3.328 -17.891 3.148 1 98.44 69 PHE B CA 1
ATOM 1560 C C . PHE B 1 69 ? -2.881 -18.344 4.531 1 98.44 69 PHE B C 1
ATOM 1562 O O . PHE B 1 69 ? -2.92 -19.547 4.832 1 98.44 69 PHE B O 1
ATOM 1569 N N . LYS B 1 70 ? -2.482 -17.422 5.32 1 98.06 70 LYS B N 1
ATOM 1570 C CA . LYS B 1 70 ? -2.205 -17.75 6.711 1 98.06 70 LYS B CA 1
ATOM 1571 C C . LYS B 1 70 ? -3.459 -18.281 7.414 1 98.06 70 LYS B C 1
ATOM 1573 O O . LYS B 1 70 ? -3.404 -19.266 8.148 1 98.06 70 LYS B O 1
ATOM 1578 N N . GLN B 1 71 ? -4.543 -17.688 7.199 1 96.44 71 GLN B N 1
ATOM 1579 C CA . GLN B 1 71 ? -5.812 -18.109 7.793 1 96.44 71 GLN B CA 1
ATOM 1580 C C . GLN B 1 71 ? -6.207 -19.5 7.332 1 96.44 71 GLN B C 1
ATOM 1582 O O . GLN B 1 71 ? -6.836 -20.25 8.078 1 96.44 71 GLN B O 1
ATOM 1587 N N . LEU B 1 72 ? -5.867 -19.766 6.188 1 96.06 72 LEU B N 1
ATOM 1588 C CA . LEU B 1 72 ? -6.195 -21.062 5.609 1 96.06 72 LEU B CA 1
ATOM 1589 C C . LEU B 1 72 ? -5.121 -22.094 5.934 1 96.06 72 LEU B C 1
ATOM 1591 O O . LEU B 1 72 ? -5.145 -23.219 5.418 1 96.06 72 LEU B O 1
ATOM 1595 N N . ASN B 1 73 ? -4.145 -21.656 6.719 1 96.5 73 ASN B N 1
ATOM 1596 C CA . ASN B 1 73 ? -3.029 -22.516 7.105 1 96.5 73 ASN B CA 1
ATOM 1597 C C . ASN B 1 73 ? -2.268 -23.031 5.887 1 96.5 73 ASN B C 1
ATOM 1599 O O . ASN B 1 73 ? -1.907 -24.203 5.82 1 96.5 73 ASN B O 1
ATOM 1603 N N . GLN B 1 74 ? -2.131 -22.172 4.922 1 97.38 74 GLN B N 1
ATOM 1604 C CA . GLN B 1 74 ? -1.331 -22.422 3.729 1 97.38 74 GLN B CA 1
ATOM 1605 C C . GLN B 1 74 ? -0.092 -21.531 3.689 1 97.38 74 GLN B C 1
ATOM 1607 O O . GLN B 1 74 ? -0.127 -20.391 4.152 1 97.38 74 GLN B O 1
ATOM 1612 N N . ILE B 1 75 ? 0.996 -22.109 3.104 1 97.94 75 ILE B N 1
ATOM 1613 C CA . ILE B 1 75 ? 2.244 -21.359 3.018 1 97.94 75 ILE B CA 1
ATOM 1614 C C . ILE B 1 75 ? 2.559 -21.047 1.557 1 97.94 75 ILE B C 1
ATOM 1616 O O . ILE B 1 75 ? 2.967 -21.938 0.801 1 97.94 75 ILE B O 1
ATOM 1620 N N . PRO B 1 76 ? 2.453 -19.844 1.149 1 98.88 76 PRO B N 1
ATOM 1621 C CA . PRO B 1 76 ? 2.793 -19.484 -0.228 1 98.88 76 PRO B CA 1
ATOM 1622 C C . PRO B 1 76 ? 4.293 -19.297 -0.438 1 98.88 76 PRO B C 1
ATOM 1624 O O . PRO B 1 76 ? 5.027 -19.031 0.518 1 98.88 76 PRO B O 1
ATOM 1627 N N . HIS B 1 77 ? 4.738 -19.547 -1.654 1 98.94 77 HIS B N 1
ATOM 1628 C CA . HIS B 1 77 ? 6.027 -19.031 -2.094 1 98.94 77 HIS B CA 1
ATOM 1629 C C . HIS B 1 77 ? 5.938 -17.547 -2.441 1 98.94 77 HIS B C 1
ATOM 1631 O O . HIS B 1 77 ? 5.227 -17.172 -3.373 1 98.94 77 HIS B O 1
ATOM 1637 N N . VAL B 1 78 ? 6.688 -16.797 -1.742 1 98.94 78 VAL B N 1
ATOM 1638 C CA . VAL B 1 78 ? 6.57 -15.359 -1.899 1 98.94 78 VAL B CA 1
ATOM 1639 C C . VAL B 1 78 ? 7.832 -14.805 -2.561 1 98.94 78 VAL B C 1
ATOM 1641 O O . VAL B 1 78 ? 8.945 -15.125 -2.146 1 98.94 78 VAL B O 1
ATOM 1644 N N . VAL B 1 79 ? 7.605 -14.023 -3.592 1 98.94 79 VAL B N 1
ATOM 1645 C CA . VAL B 1 79 ? 8.703 -13.297 -4.227 1 98.94 79 VAL B CA 1
ATOM 1646 C C . VAL B 1 79 ? 8.586 -11.805 -3.908 1 98.94 79 VAL B C 1
ATOM 1648 O O . VAL B 1 79 ? 7.746 -11.109 -4.48 1 98.94 79 VAL B O 1
ATOM 1651 N N . GLU B 1 80 ? 9.469 -11.43 -3.016 1 98.69 80 GLU B N 1
ATOM 1652 C CA . GLU B 1 80 ? 9.5 -10.008 -2.701 1 98.69 80 GLU B CA 1
ATOM 1653 C C . GLU B 1 80 ? 10.305 -9.227 -3.742 1 98.69 80 GLU B C 1
ATOM 1655 O O . GLU B 1 80 ? 11.531 -9.188 -3.684 1 98.69 80 GLU B O 1
ATOM 1660 N N . LEU B 1 81 ? 9.586 -8.492 -4.574 1 98.38 81 LEU B N 1
ATOM 1661 C CA . LEU B 1 81 ? 10.219 -7.859 -5.723 1 98.38 81 LEU B CA 1
ATOM 1662 C C . LEU B 1 81 ? 11.141 -6.723 -5.277 1 98.38 81 LEU B C 1
ATOM 1664 O O . LEU B 1 81 ? 12.18 -6.48 -5.895 1 98.38 81 LEU B O 1
ATOM 1668 N N . ASP B 1 82 ? 10.75 -6.02 -4.203 1 95.06 82 ASP B N 1
ATOM 1669 C CA . ASP B 1 82 ? 11.508 -4.863 -3.746 1 95.06 82 ASP B CA 1
ATOM 1670 C C . ASP B 1 82 ? 12.812 -5.293 -3.072 1 95.06 82 ASP B C 1
ATOM 1672 O O . ASP B 1 82 ? 13.703 -4.469 -2.846 1 95.06 82 ASP B O 1
ATOM 1676 N N . GLU B 1 83 ? 12.969 -6.566 -2.82 1 97.56 83 GLU B N 1
ATOM 1677 C CA . GLU B 1 83 ? 14.156 -7.059 -2.131 1 97.56 83 GLU B CA 1
ATOM 1678 C C . GLU B 1 83 ? 15.094 -7.781 -3.094 1 97.56 83 GLU B C 1
ATOM 1680 O O . GLU B 1 83 ? 16.047 -8.438 -2.666 1 97.56 83 GLU B O 1
ATOM 1685 N N . ARG B 1 84 ? 14.828 -7.648 -4.297 1 96.81 84 ARG B N 1
ATOM 1686 C CA . ARG B 1 84 ? 15.656 -8.258 -5.328 1 96.81 84 ARG B CA 1
ATOM 1687 C C . ARG B 1 84 ? 16.234 -7.203 -6.266 1 96.81 84 ARG B C 1
ATOM 1689 O O . ARG B 1 84 ? 15.555 -6.238 -6.617 1 96.81 84 ARG B O 1
ATOM 1696 N N . ASP B 1 85 ? 17.438 -7.512 -6.777 1 96.38 85 ASP B N 1
ATOM 1697 C CA . ASP B 1 85 ? 18.078 -6.609 -7.738 1 96.38 85 ASP B CA 1
ATOM 1698 C C . ASP B 1 85 ? 17.328 -6.613 -9.07 1 96.38 85 ASP B C 1
ATOM 1700 O O . ASP B 1 85 ? 17.297 -5.605 -9.773 1 96.38 85 ASP B O 1
ATOM 1704 N N . ASP B 1 86 ? 16.766 -7.75 -9.406 1 97.19 86 ASP B N 1
ATOM 1705 C CA . ASP B 1 86 ? 16.062 -7.875 -10.68 1 97.19 86 ASP B CA 1
ATOM 1706 C C . ASP B 1 86 ? 14.555 -7.715 -10.5 1 97.19 86 ASP B C 1
ATOM 1708 O O . ASP B 1 86 ? 13.773 -8.117 -11.359 1 97.19 86 ASP B O 1
ATOM 1712 N N . GLY B 1 87 ? 14.164 -7.219 -9.375 1 97.81 87 GLY B N 1
ATOM 1713 C CA . GLY B 1 87 ? 12.758 -7.098 -9.031 1 97.81 87 GLY B CA 1
ATOM 1714 C C . GLY B 1 87 ? 11.961 -6.336 -10.07 1 97.81 87 GLY B C 1
ATOM 1715 O O . GLY B 1 87 ? 10.859 -6.75 -10.445 1 97.81 87 GLY B O 1
ATOM 1716 N N . GLN B 1 88 ? 12.492 -5.262 -10.586 1 96.5 88 GLN B N 1
ATOM 1717 C CA . GLN B 1 88 ? 11.797 -4.453 -11.578 1 96.5 88 GLN B CA 1
ATOM 1718 C C . GLN B 1 88 ? 11.633 -5.223 -12.891 1 96.5 88 GLN B C 1
ATOM 1720 O O . GLN B 1 88 ? 10.57 -5.16 -13.516 1 96.5 88 GLN B O 1
ATOM 1725 N N . ASN B 1 89 ? 12.656 -5.949 -13.227 1 97.75 89 ASN B N 1
ATOM 1726 C CA . ASN B 1 89 ? 12.578 -6.766 -14.43 1 97.75 89 ASN B CA 1
ATOM 1727 C C . ASN B 1 89 ? 11.547 -7.879 -14.289 1 97.75 89 ASN B C 1
ATOM 1729 O O . ASN B 1 89 ? 10.797 -8.156 -15.227 1 97.75 89 ASN B O 1
ATOM 1733 N N . ILE B 1 90 ? 11.523 -8.461 -13.141 1 98.12 90 ILE B N 1
ATOM 1734 C CA . ILE B 1 90 ? 10.539 -9.508 -12.875 1 98.12 90 ILE B CA 1
ATOM 1735 C C . ILE B 1 90 ? 9.133 -8.922 -12.945 1 98.12 90 ILE B C 1
ATOM 1737 O O . ILE B 1 90 ? 8.227 -9.523 -13.531 1 98.12 90 ILE B O 1
ATOM 1741 N N . GLN B 1 91 ? 8.984 -7.805 -12.375 1 97.94 91 GLN B N 1
ATOM 1742 C CA . GLN B 1 91 ? 7.676 -7.164 -12.414 1 97.94 91 GLN B CA 1
ATOM 1743 C C . GLN B 1 91 ? 7.262 -6.844 -13.844 1 97.94 91 GLN B C 1
ATOM 1745 O O . GLN B 1 91 ? 6.09 -6.992 -14.203 1 97.94 91 GLN B O 1
ATOM 1750 N N . ASP B 1 92 ? 8.203 -6.375 -14.672 1 97.69 92 ASP B N 1
ATOM 1751 C CA . ASP B 1 92 ? 7.926 -6.129 -16.094 1 97.69 92 ASP B CA 1
ATOM 1752 C C . ASP B 1 92 ? 7.484 -7.41 -16.797 1 97.69 92 ASP B C 1
ATOM 1754 O O . ASP B 1 92 ? 6.512 -7.406 -17.547 1 97.69 92 ASP B O 1
ATOM 1758 N N . ALA B 1 93 ? 8.172 -8.445 -16.562 1 98.12 93 ALA B N 1
ATOM 1759 C CA . ALA B 1 93 ? 7.816 -9.742 -17.141 1 98.12 93 ALA B CA 1
ATOM 1760 C C . ALA B 1 93 ? 6.441 -10.203 -16.672 1 98.12 93 ALA B C 1
ATOM 1762 O O . ALA B 1 93 ? 5.629 -10.672 -17.469 1 98.12 93 ALA B O 1
ATOM 1763 N N . LEU B 1 94 ? 6.23 -10.047 -15.375 1 98.38 94 LEU B N 1
ATOM 1764 C CA . LEU B 1 94 ? 4.938 -10.398 -14.797 1 98.38 94 LEU B CA 1
ATOM 1765 C C . LEU B 1 94 ? 3.811 -9.633 -15.477 1 98.38 94 LEU B C 1
ATOM 1767 O O . LEU B 1 94 ? 2.775 -10.203 -15.812 1 98.38 94 LEU B O 1
ATOM 1771 N N . SER B 1 95 ? 4.031 -8.359 -15.656 1 98 95 SER B N 1
ATOM 1772 C CA . SER B 1 95 ? 3.014 -7.496 -16.25 1 98 95 SER B CA 1
ATOM 1773 C C . SER B 1 95 ? 2.66 -7.957 -17.672 1 98 95 SER B C 1
ATOM 1775 O O . SER B 1 95 ? 1.51 -7.84 -18.094 1 98 95 SER B O 1
ATOM 1777 N N . LYS B 1 96 ? 3.604 -8.43 -18.344 1 96.94 96 LYS B N 1
ATOM 1778 C CA . LYS B 1 96 ? 3.359 -8.945 -19.688 1 96.94 96 LYS B CA 1
ATOM 1779 C C . LYS B 1 96 ? 2.551 -10.234 -19.641 1 96.94 96 LYS B C 1
ATOM 1781 O O . LYS B 1 96 ? 1.748 -10.5 -20.547 1 96.94 96 LYS B O 1
ATOM 1786 N N . ILE B 1 97 ? 2.748 -10.938 -18.656 1 96.69 97 ILE B N 1
ATOM 1787 C CA . ILE B 1 97 ? 2.113 -12.25 -18.547 1 96.69 97 ILE B CA 1
ATOM 1788 C C . ILE B 1 97 ? 0.665 -12.078 -18.094 1 96.69 97 ILE B C 1
ATOM 1790 O O . ILE B 1 97 ? -0.237 -12.742 -18.609 1 96.69 97 ILE B O 1
ATOM 1794 N N . VAL B 1 98 ? 0.4 -11.211 -17.156 1 97.69 98 VAL B N 1
ATOM 1795 C CA . VAL B 1 98 ? -0.93 -11.188 -16.547 1 97.69 98 VAL B CA 1
ATOM 1796 C C . VAL B 1 98 ? -1.654 -9.898 -16.938 1 97.69 98 VAL B C 1
ATOM 1798 O O . VAL B 1 98 ? -2.859 -9.766 -16.719 1 97.69 98 VAL B O 1
ATOM 1801 N N . GLY B 1 99 ? -1.007 -8.938 -17.469 1 96.88 99 GLY B N 1
ATOM 1802 C CA . GLY B 1 99 ? -1.641 -7.715 -17.938 1 96.88 99 GLY B CA 1
ATOM 1803 C C . GLY B 1 99 ? -1.839 -6.688 -16.844 1 96.88 99 GLY B C 1
ATOM 1804 O O . GLY B 1 99 ? -2.645 -5.766 -16.984 1 96.88 99 GLY B O 1
ATOM 1805 N N . ARG B 1 100 ? -1.2 -6.938 -15.766 1 95.5 100 ARG B N 1
ATOM 1806 C CA . ARG B 1 100 ? -1.274 -6.023 -14.633 1 95.5 100 ARG B CA 1
ATOM 1807 C C . ARG B 1 100 ? 0.109 -5.766 -14.047 1 95.5 100 ARG B C 1
ATOM 1809 O O . ARG B 1 100 ? 0.922 -6.688 -13.93 1 95.5 100 ARG B O 1
ATOM 1816 N N . ARG B 1 101 ? 0.325 -4.555 -13.609 1 94.19 101 ARG B N 1
ATOM 1817 C CA . ARG B 1 101 ? 1.641 -4.207 -13.086 1 94.19 101 ARG B CA 1
ATOM 1818 C C . ARG B 1 101 ? 1.608 -4.094 -11.562 1 94.19 101 ARG B C 1
ATOM 1820 O O . ARG B 1 101 ? 2.656 -3.986 -10.922 1 94.19 101 ARG B O 1
ATOM 1827 N N . THR B 1 102 ? 0.467 -4.16 -10.945 1 95.38 102 THR B N 1
ATOM 1828 C CA . THR B 1 102 ? 0.308 -3.979 -9.508 1 95.38 102 THR B CA 1
ATOM 1829 C C . THR B 1 102 ? 0.738 -5.234 -8.75 1 95.38 102 THR B C 1
ATOM 1831 O O . THR B 1 102 ? 0.93 -6.293 -9.359 1 95.38 102 THR B O 1
ATOM 1834 N N . VAL B 1 103 ? 1.008 -5.051 -7.52 1 97.62 103 VAL B N 1
ATOM 1835 C CA . VAL B 1 103 ? 1.199 -6.152 -6.586 1 97.62 103 VAL B CA 1
ATOM 1836 C C . VAL B 1 103 ? 0.189 -6.043 -5.445 1 97.62 103 VAL B C 1
ATOM 1838 O O . VAL B 1 103 ? -0.358 -4.965 -5.191 1 97.62 103 VAL B O 1
ATOM 1841 N N . PRO B 1 104 ? -0.084 -7.062 -4.922 1 98.5 104 PRO B N 1
ATOM 1842 C CA . PRO B 1 104 ? 0.368 -8.43 -5.195 1 98.5 104 PRO B CA 1
ATOM 1843 C C . PRO B 1 104 ? -0.271 -9.023 -6.449 1 98.5 104 PRO B C 1
ATOM 1845 O O . PRO B 1 104 ? -1.29 -8.516 -6.926 1 98.5 104 PRO B O 1
ATOM 1848 N N . GLN B 1 105 ? 0.361 -9.977 -7.062 1 98.88 105 GLN B N 1
ATOM 1849 C CA . GLN B 1 105 ? -0.243 -10.914 -8.008 1 98.88 105 GLN B CA 1
ATOM 1850 C C . GLN B 1 105 ? -0.131 -12.352 -7.504 1 98.88 105 GLN B C 1
ATOM 1852 O O . GLN B 1 105 ? 0.969 -12.828 -7.227 1 98.88 105 GLN B O 1
ATOM 1857 N N . VAL B 1 106 ? -1.252 -13.047 -7.438 1 98.94 106 VAL B N 1
ATOM 1858 C CA . VAL B 1 106 ? -1.353 -14.344 -6.766 1 98.94 106 VAL B CA 1
ATOM 1859 C C . VAL B 1 106 ? -1.666 -15.43 -7.789 1 98.94 106 VAL B C 1
ATOM 1861 O O . VAL B 1 106 ? -2.5 -15.242 -8.672 1 98.94 106 VAL B O 1
ATOM 1864 N N . PHE B 1 107 ? -1.012 -16.484 -7.609 1 98.81 107 PHE B N 1
ATOM 1865 C CA . PHE B 1 107 ? -1.227 -17.688 -8.422 1 98.81 107 PHE B CA 1
ATOM 1866 C C . PHE B 1 107 ? -1.446 -18.906 -7.543 1 98.81 107 PHE B C 1
ATOM 1868 O O . PHE B 1 107 ? -0.774 -19.078 -6.523 1 98.81 107 PHE B O 1
ATOM 1875 N N . ILE B 1 108 ? -2.355 -19.781 -7.969 1 98.56 108 ILE B N 1
ATOM 1876 C CA . ILE B 1 108 ? -2.58 -21.078 -7.352 1 98.56 108 ILE B CA 1
ATOM 1877 C C . ILE B 1 108 ? -2.615 -22.156 -8.43 1 98.56 108 ILE B C 1
ATOM 1879 O O . ILE B 1 108 ? -3.418 -22.094 -9.367 1 98.56 108 ILE B O 1
ATOM 1883 N N . ASP B 1 109 ? -1.737 -23.047 -8.258 1 97.81 109 ASP B N 1
ATOM 1884 C CA . ASP B 1 109 ? -1.637 -24.141 -9.219 1 97.81 109 ASP B CA 1
ATOM 1885 C C . ASP B 1 109 ? -1.548 -23.609 -10.648 1 97.81 109 ASP B C 1
ATOM 1887 O O . ASP B 1 109 ? -2.262 -24.078 -11.531 1 97.81 109 ASP B O 1
ATOM 1891 N N . GLY B 1 110 ? -0.752 -22.562 -10.734 1 98.06 110 GLY B N 1
ATOM 1892 C CA . GLY B 1 110 ? -0.48 -22.016 -12.055 1 98.06 110 GLY B CA 1
ATOM 1893 C C . GLY B 1 110 ? -1.569 -21.078 -12.555 1 98.06 110 GLY B C 1
ATOM 1894 O O . GLY B 1 110 ? -1.403 -20.406 -13.57 1 98.06 110 GLY B O 1
ATOM 1895 N N . LYS B 1 111 ? -2.668 -21.031 -11.914 1 97.75 111 LYS B N 1
ATOM 1896 C CA . LYS B 1 111 ? -3.781 -20.156 -12.289 1 97.75 111 LYS B CA 1
ATOM 1897 C C . LYS B 1 111 ? -3.658 -18.797 -11.633 1 97.75 111 LYS B C 1
ATOM 1899 O O . LYS B 1 111 ? -3.414 -18.703 -10.422 1 97.75 111 LYS B O 1
ATOM 1904 N N . HIS B 1 112 ? -3.844 -17.812 -12.414 1 98.69 112 HIS B N 1
ATOM 1905 C CA . HIS B 1 112 ? -3.826 -16.453 -11.883 1 98.69 112 HIS B CA 1
ATOM 1906 C C . HIS B 1 112 ? -5.129 -16.125 -11.156 1 98.69 112 HIS B C 1
ATOM 1908 O O . HIS B 1 112 ? -6.203 -16.172 -11.758 1 98.69 112 HIS B O 1
ATOM 1914 N N . ILE B 1 113 ? -5.031 -15.805 -9.867 1 98.56 113 ILE B N 1
ATOM 1915 C CA . ILE B 1 113 ? -6.184 -15.43 -9.055 1 98.56 113 ILE B CA 1
ATOM 1916 C C . ILE B 1 113 ? -6.43 -13.93 -9.156 1 98.56 113 ILE B C 1
ATOM 1918 O O . ILE B 1 113 ? -7.578 -13.492 -9.258 1 98.56 113 ILE B O 1
ATOM 1922 N N . GLY B 1 114 ? -5.34 -13.164 -9.086 1 98.44 114 GLY B N 1
ATOM 1923 C CA . GLY B 1 114 ? -5.453 -11.719 -9.141 1 98.44 114 GLY B CA 1
ATOM 1924 C C . GLY B 1 114 ? -4.688 -11.016 -8.039 1 98.44 114 GLY B C 1
ATOM 1925 O O . GLY B 1 114 ? -3.682 -11.531 -7.547 1 98.44 114 GLY B O 1
ATOM 1926 N N . GLY B 1 115 ? -5.098 -9.773 -7.82 1 98.12 115 GLY B N 1
ATOM 1927 C CA . GLY B 1 115 ? -4.508 -8.992 -6.746 1 98.12 115 GLY B CA 1
ATOM 1928 C C . GLY B 1 115 ? -5.102 -9.297 -5.383 1 98.12 115 GLY B C 1
ATOM 1929 O O . GLY B 1 115 ? -5.676 -10.375 -5.18 1 98.12 115 GLY B O 1
ATOM 1930 N N . SER B 1 116 ? -4.855 -8.352 -4.496 1 98.25 116 SER B N 1
ATOM 1931 C CA . SER B 1 116 ? -5.32 -8.531 -3.123 1 98.25 116 SER B CA 1
ATOM 1932 C C . SER B 1 116 ? -6.84 -8.617 -3.059 1 98.25 116 SER B C 1
ATOM 1934 O O . SER B 1 116 ? -7.395 -9.531 -2.443 1 98.25 116 SER B O 1
ATOM 1936 N N . ASP B 1 117 ? -7.516 -7.68 -3.715 1 96.38 117 ASP B N 1
ATOM 1937 C CA . ASP B 1 117 ? -8.977 -7.68 -3.68 1 96.38 117 ASP B CA 1
ATOM 1938 C C . ASP B 1 117 ? -9.539 -8.969 -4.266 1 96.38 117 ASP B C 1
ATOM 1940 O O . ASP B 1 117 ? -10.469 -9.555 -3.707 1 96.38 117 ASP B O 1
ATOM 1944 N N . ASP B 1 118 ? -9.016 -9.422 -5.324 1 98.19 118 ASP B N 1
ATOM 1945 C CA . ASP B 1 118 ? -9.438 -10.672 -5.945 1 98.19 118 ASP B CA 1
ATOM 1946 C C . ASP B 1 118 ? -9.227 -11.852 -5 1 98.19 118 ASP B C 1
ATOM 1948 O O . ASP B 1 118 ? -10.094 -12.727 -4.891 1 98.19 118 ASP B O 1
ATOM 1952 N N . THR B 1 119 ? -8.148 -11.883 -4.363 1 98.62 119 THR B N 1
ATOM 1953 C CA . THR B 1 119 ? -7.801 -12.961 -3.449 1 98.62 119 THR B CA 1
ATOM 1954 C C . THR B 1 119 ? -8.758 -13 -2.26 1 98.62 119 THR B C 1
ATOM 1956 O O . THR B 1 119 ? -9.25 -14.062 -1.883 1 98.62 119 THR B O 1
ATOM 1959 N N . VAL B 1 120 ? -9.023 -11.891 -1.738 1 98.19 120 VAL B N 1
ATOM 1960 C CA . VAL B 1 120 ? -9.922 -11.805 -0.593 1 98.19 120 VAL B CA 1
ATOM 1961 C C . VAL B 1 120 ? -11.328 -12.219 -1.007 1 98.19 120 VAL B C 1
ATOM 1963 O O . VAL B 1 120 ? -12.008 -12.953 -0.279 1 98.19 120 VAL B O 1
ATOM 1966 N N . GLU B 1 121 ? -11.734 -11.781 -2.133 1 98.12 121 GLU B N 1
ATOM 1967 C CA . GLU B 1 121 ? -13.047 -12.18 -2.637 1 98.12 121 GLU B CA 1
ATOM 1968 C C . GLU B 1 121 ? -13.133 -13.695 -2.811 1 98.12 121 GLU B C 1
ATOM 1970 O O . GLU B 1 121 ? -14.117 -14.312 -2.416 1 98.12 121 GLU B O 1
ATOM 1975 N N . ALA B 1 122 ? -12.125 -14.203 -3.4 1 97.94 122 ALA B N 1
ATOM 1976 C CA . ALA B 1 122 ? -12.086 -15.648 -3.584 1 97.94 122 ALA B CA 1
ATOM 1977 C C . ALA B 1 122 ? -12.094 -16.375 -2.242 1 97.94 122 ALA B C 1
ATOM 1979 O O . ALA B 1 122 ? -12.695 -17.438 -2.111 1 97.94 122 ALA B O 1
ATOM 1980 N N . TYR B 1 123 ? -11.477 -15.867 -1.25 1 97.94 123 TYR B N 1
ATOM 1981 C CA . TYR B 1 123 ? -11.477 -16.422 0.098 1 97.94 123 TYR B CA 1
ATOM 1982 C C . TYR B 1 123 ? -12.875 -16.391 0.703 1 97.94 123 TYR B C 1
ATOM 1984 O O . TYR B 1 123 ? -13.367 -17.406 1.195 1 97.94 123 TYR B O 1
ATOM 1992 N N . GLU B 1 124 ? -13.5 -15.281 0.592 1 97.06 124 GLU B N 1
ATOM 1993 C CA . GLU B 1 124 ? -14.805 -15.07 1.215 1 97.06 124 GLU B CA 1
ATOM 1994 C C . GLU B 1 124 ? -15.875 -15.922 0.546 1 97.06 124 GLU B C 1
ATOM 1996 O O . GLU B 1 124 ? -16.797 -16.391 1.208 1 97.06 124 GLU B O 1
ATOM 2001 N N . SER B 1 125 ? -15.742 -16.172 -0.691 1 96.62 125 SER B N 1
ATOM 2002 C CA . SER B 1 125 ? -16.734 -16.938 -1.437 1 96.62 125 SER B CA 1
ATOM 2003 C C . SER B 1 125 ? -16.531 -18.438 -1.255 1 96.62 125 SER B C 1
ATOM 2005 O O . SER B 1 125 ? -17.375 -19.25 -1.643 1 96.62 125 SER B O 1
ATOM 2007 N N . GLY B 1 126 ? -15.359 -18.797 -0.787 1 95 126 GLY B N 1
ATOM 2008 C CA . GLY B 1 126 ? -15.047 -20.203 -0.634 1 95 126 GLY B CA 1
ATOM 2009 C C . GLY B 1 126 ? -14.312 -20.781 -1.829 1 95 126 GLY B C 1
ATOM 2010 O O . GLY B 1 126 ? -13.844 -21.922 -1.783 1 95 126 GLY B O 1
ATOM 2011 N N . GLU B 1 127 ? -14.195 -20 -2.832 1 95.69 127 GLU B N 1
ATOM 2012 C CA . GLU B 1 127 ? -13.539 -20.438 -4.055 1 95.69 127 GLU B CA 1
ATOM 2013 C C . GLU B 1 127 ? -12.078 -20.797 -3.791 1 95.69 127 GLU B C 1
ATOM 2015 O O . GLU B 1 127 ? -11.555 -21.766 -4.352 1 95.69 127 GLU B O 1
ATOM 2020 N N . LEU B 1 128 ? -11.461 -20.062 -3.014 1 96.38 128 LEU B N 1
ATOM 2021 C CA . LEU B 1 128 ? -10.055 -20.297 -2.719 1 96.38 128 LEU B CA 1
ATOM 2022 C C . LEU B 1 128 ? -9.852 -21.641 -2.039 1 96.38 128 LEU B C 1
ATOM 2024 O O . LEU B 1 128 ? -8.945 -22.391 -2.393 1 96.38 128 LEU B O 1
ATOM 2028 N N . ALA B 1 129 ? -10.656 -21.859 -1.099 1 93.25 129 ALA B N 1
ATOM 2029 C CA . ALA B 1 129 ? -10.594 -23.156 -0.409 1 93.25 129 ALA B CA 1
ATOM 2030 C C . ALA B 1 129 ? -10.812 -24.312 -1.383 1 93.25 129 ALA B C 1
ATOM 2032 O O . ALA B 1 129 ? -10.148 -25.344 -1.287 1 93.25 129 ALA B O 1
ATOM 2033 N N . 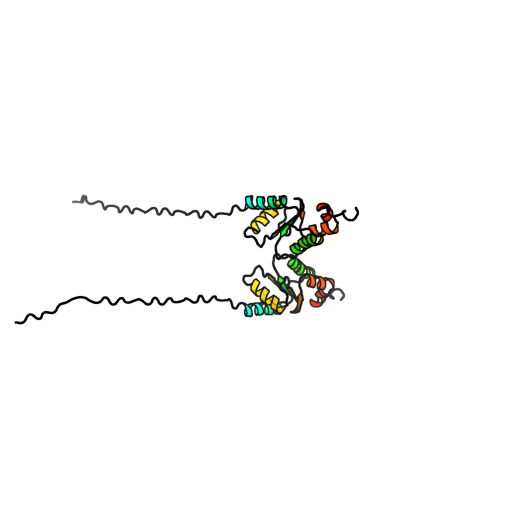ASP B 1 130 ? -11.742 -24.078 -2.254 1 93.88 130 ASP B N 1
ATOM 2034 C CA . ASP B 1 130 ? -12 -25.078 -3.273 1 93.88 130 ASP B CA 1
ATOM 2035 C C . ASP B 1 130 ? -10.773 -25.328 -4.141 1 93.88 130 ASP B C 1
ATOM 2037 O O . ASP B 1 130 ? -10.383 -26.469 -4.383 1 93.88 130 ASP B O 1
ATOM 2041 N N . LEU B 1 131 ? -10.195 -24.266 -4.555 1 94.25 131 LEU B N 1
ATOM 2042 C CA . LEU B 1 131 ? -9.008 -24.344 -5.398 1 94.25 131 LEU B CA 1
ATOM 2043 C C . LEU B 1 131 ? -7.863 -25.031 -4.668 1 94.25 131 LEU B C 1
ATOM 2045 O O . LEU B 1 131 ? -7.086 -25.766 -5.281 1 94.25 131 LEU B O 1
ATOM 2049 N N . LEU B 1 132 ? -7.828 -24.828 -3.408 1 95.38 132 LEU B N 1
ATOM 2050 C CA . LEU B 1 132 ? -6.734 -25.359 -2.607 1 95.38 132 LEU B CA 1
ATOM 2051 C C . LEU B 1 132 ? -7.039 -26.781 -2.15 1 95.38 132 LEU B C 1
ATOM 2053 O O . LEU B 1 132 ? -6.156 -27.484 -1.642 1 95.38 132 LEU B O 1
ATOM 2057 N N . GLY B 1 133 ? -8.359 -27.156 -2.293 1 91.88 133 GLY B N 1
ATOM 2058 C CA . GLY B 1 133 ? -8.742 -28.5 -1.896 1 91.88 133 GLY B CA 1
ATOM 2059 C C . GLY B 1 133 ? -8.906 -28.656 -0.397 1 91.88 133 GLY B C 1
ATOM 2060 O O . GLY B 1 133 ? -8.625 -29.734 0.155 1 91.88 133 GLY B O 1
ATOM 2061 N N . ILE B 1 134 ? -9.258 -27.594 0.291 1 83.94 134 ILE B N 1
ATOM 2062 C CA . ILE B 1 134 ? -9.344 -27.688 1.744 1 83.94 134 ILE B CA 1
ATOM 2063 C C . ILE B 1 134 ? -10.797 -27.484 2.188 1 83.94 134 ILE B C 1
ATOM 2065 O O . ILE B 1 134 ? -11.078 -27.406 3.385 1 83.94 134 ILE B O 1
ATOM 2069 N N . ALA B 1 135 ? -11.805 -27.188 1.384 1 68.81 135 ALA B N 1
ATOM 2070 C CA . ALA B 1 135 ? -13.203 -26.984 1.753 1 68.81 135 ALA B CA 1
ATOM 2071 C C . ALA B 1 135 ? -13.719 -28.141 2.605 1 68.81 135 ALA B C 1
ATOM 2073 O O . ALA B 1 135 ? -14.398 -27.922 3.611 1 68.81 135 ALA B O 1
ATOM 2074 N N . GLY B 1 136 ? -14.109 -29.266 2.152 1 59.12 136 GLY B N 1
ATOM 2075 C CA . GLY B 1 136 ? -14.93 -30.359 2.66 1 59.12 136 GLY B CA 1
ATOM 2076 C C . GLY B 1 136 ? -14.336 -31.016 3.889 1 59.12 136 GLY B C 1
ATOM 2077 O O . GLY B 1 136 ? -14.852 -32.031 4.355 1 59.12 136 GLY B O 1
ATOM 2078 N N . LYS B 1 137 ? -13.133 -30.969 4.281 1 48.91 137 LYS B N 1
ATOM 2079 C CA . LYS B 1 137 ? -12.781 -32 5.246 1 48.91 137 LYS B CA 1
ATOM 2080 C C . LYS B 1 137 ? -13.648 -31.906 6.496 1 48.91 137 LYS B C 1
ATOM 2082 O O . LYS B 1 137 ? -13.586 -32.781 7.367 1 48.91 137 LYS B O 1
ATOM 2087 N N . ASP B 1 138 ? -14.219 -30.859 6.805 1 43.66 138 ASP B N 1
ATOM 2088 C CA . ASP B 1 138 ? -15 -31.031 8.031 1 43.66 138 ASP B CA 1
ATOM 2089 C C . ASP B 1 138 ? -16.25 -31.875 7.773 1 43.66 138 ASP B C 1
ATOM 2091 O O . ASP B 1 138 ? -16.859 -32.375 8.711 1 43.66 138 ASP B O 1
ATOM 2095 N N . ASP B 1 139 ? -16.984 -31.75 6.68 1 39.28 139 ASP B N 1
ATOM 2096 C CA . ASP B 1 139 ? -18.219 -32.531 6.734 1 39.28 139 ASP B CA 1
ATOM 2097 C C . ASP B 1 139 ? -17.953 -34 6.504 1 39.28 139 ASP B C 1
ATOM 2099 O O . ASP B 1 139 ? -18.891 -34.812 6.379 1 39.28 139 ASP B O 1
ATOM 2103 N N . LEU B 1 140 ? -16.766 -34.469 6.016 1 34.03 140 LEU B N 1
ATOM 2104 C CA . LEU B 1 140 ? -16.766 -35.938 6.129 1 34.03 140 LEU B CA 1
ATOM 2105 C C . LEU B 1 140 ? -16.453 -36.344 7.555 1 34.03 140 LEU B C 1
ATOM 2107 O O . LEU B 1 140 ? -15.734 -35.656 8.273 1 34.03 140 LEU B O 1
#